Protein AF-A0A7V4G2G2-F1 (afdb_monomer_lite)

Radius of gyration: 24.59 Å; chains: 1; bounding box: 55×41×65 Å

Sequence (242 aa):
AALAHRAEDALNTLTSVKRFMGRSVADLREESAARYQFMTPSGDGKGALKILTHHGPVSPVEVSAEILRVLAERAEQTLGGPLFGAVITVPAYFDEAQRQATKDAARLAGLNVLRLLNDPAEVLGPIVARLEFAYSKALGDRYARHWSEGLRDFSEMPGKINVRRILWLRNLVVAYDLLDFAQERYMSMSPDDIWVPGARAENFRDEDIIAALPDSPFREQIPALLREAHGCLFNPNVKPQP

Foldseek 3Di:
DLVVCCVVFVAASDDPLLVQQLDFPVPDDPVRCVRFPWAAPVRPSDDAIWTQDPVGTHGSLQVLLVVLLVVQVVVCVVVVHHDPADAAEDELPDDPRSVVSNVSSCVSNVGDHPYYHHDCPVVVVVVVVVLLVLLCVQQPVVCSPAVQWQDDQLVLAVQSAHLNLLLVLLSCCRRPVCLLVSLLLLQQEDCPDPVRHGHQLPDDDLVRQLVSRVGGPCSNVSNVSSVVSCVRNHDPVHDHDD

Secondary structure (DSSP, 8-state):
-GGGGTTTSTTTS--SGGGGTT--GGG--HHHHTTS-EE-TTSSS-SS-EEEETTEEE-HHHHHHHHHHHHHHHHHHHHTS----EEEE--TT--HHHHHHHHHHHHHTT--EEEEES-THHHHHHHHHHHHHHHHHHH-HHHHHHTTTTPPPGGGSGGGB-HHHHHHHHHHHHHH--HHHHHHHHHT-BTT-SSSBSB-SSS--HHHHHHH-TT-TTTTTHHHHHHHHHHHH--TTSPPP-

pLDDT: mean 88.95, std 9.62, range [52.44, 98.44]

Structure (mmCIF, N/CA/C/O backbone):
data_AF-A0A7V4G2G2-F1
#
_entry.id   AF-A0A7V4G2G2-F1
#
loop_
_atom_site.group_PDB
_atom_site.id
_atom_site.type_symbol
_atom_site.label_atom_id
_atom_site.label_alt_id
_atom_site.label_comp_id
_atom_site.label_asym_id
_atom_site.label_entity_id
_atom_site.label_seq_id
_atom_site.pdbx_PDB_ins_code
_atom_site.Cartn_x
_atom_site.Cartn_y
_atom_site.Cartn_z
_atom_site.occupancy
_atom_site.B_iso_or_equiv
_atom_site.auth_seq_id
_atom_site.auth_comp_id
_atom_site.auth_asym_id
_atom_site.auth_atom_id
_atom_site.pdbx_PDB_model_num
ATOM 1 N N . ALA A 1 1 ? -17.789 5.265 0.406 1.00 66.06 1 ALA A N 1
ATOM 2 C CA . ALA A 1 1 ? -19.155 5.741 0.691 1.00 66.06 1 ALA A CA 1
ATOM 3 C C . ALA A 1 1 ? -19.132 6.907 1.681 1.00 66.06 1 ALA A C 1
ATOM 5 O O . ALA A 1 1 ? -19.132 8.031 1.211 1.00 66.06 1 ALA A O 1
ATOM 6 N N . ALA A 1 2 ? -18.975 6.694 2.997 1.00 73.38 2 ALA A N 1
ATOM 7 C CA . ALA A 1 2 ? -19.106 7.766 4.006 1.00 73.38 2 ALA A CA 1
ATOM 8 C C . ALA A 1 2 ? -18.229 9.020 3.778 1.00 73.38 2 ALA A C 1
ATOM 10 O O . ALA A 1 2 ? -18.690 10.135 3.982 1.00 73.38 2 ALA A O 1
ATOM 11 N N . LEU A 1 3 ? -16.987 8.866 3.297 1.00 74.00 3 LEU A N 1
ATOM 12 C CA . LEU A 1 3 ? -16.086 10.005 3.061 1.00 74.00 3 LEU A CA 1
ATOM 13 C C . LEU A 1 3 ? -16.639 11.027 2.043 1.00 74.00 3 LEU A C 1
ATOM 15 O O . LEU A 1 3 ? -16.318 12.207 2.146 1.00 74.00 3 LEU A O 1
ATOM 19 N N . ALA A 1 4 ? -17.467 10.584 1.088 1.00 78.38 4 ALA A N 1
ATOM 20 C CA . ALA A 1 4 ? -18.041 11.443 0.050 1.00 78.38 4 ALA A CA 1
ATOM 21 C C . ALA A 1 4 ? -19.036 12.469 0.618 1.00 78.38 4 ALA A C 1
ATOM 23 O O . ALA A 1 4 ? -19.149 13.565 0.086 1.00 78.38 4 ALA A O 1
ATOM 24 N N . HIS A 1 5 ? -19.683 12.154 1.743 1.00 79.00 5 HIS A N 1
ATOM 25 C CA . HIS A 1 5 ? -20.686 13.014 2.377 1.00 79.00 5 HIS A CA 1
ATOM 26 C C . HIS A 1 5 ? -20.095 13.970 3.417 1.00 79.00 5 HIS A C 1
ATOM 28 O O . HIS A 1 5 ? -20.823 14.693 4.083 1.00 79.00 5 HIS A O 1
ATOM 34 N N . ARG A 1 6 ? -18.764 14.025 3.563 1.00 75.94 6 ARG A N 1
ATOM 35 C CA . ARG A 1 6 ? -18.108 14.821 4.611 1.00 75.94 6 ARG A CA 1
ATOM 36 C C . ARG A 1 6 ? -18.456 16.313 4.564 1.00 75.94 6 ARG A C 1
ATOM 38 O O . ARG A 1 6 ? -18.492 16.943 5.615 1.00 75.94 6 ARG A O 1
ATOM 45 N N . ALA A 1 7 ? -18.630 16.873 3.367 1.00 74.62 7 ALA A N 1
ATOM 46 C CA . ALA A 1 7 ? -18.952 18.289 3.183 1.00 74.62 7 ALA A CA 1
ATOM 47 C C . ALA A 1 7 ? -20.451 18.578 3.365 1.00 74.62 7 ALA A C 1
ATOM 49 O O . ALA A 1 7 ? -20.808 19.630 3.885 1.00 74.62 7 ALA A O 1
ATOM 50 N N . GLU A 1 8 ? -21.305 17.639 2.958 1.00 83.94 8 GLU A N 1
ATOM 51 C CA . GLU A 1 8 ? -22.765 17.789 2.935 1.00 83.94 8 GLU A CA 1
ATOM 52 C C . GLU A 1 8 ? -23.414 17.394 4.269 1.00 83.94 8 GLU A C 1
ATOM 54 O O . GLU A 1 8 ? -24.424 17.970 4.658 1.00 83.94 8 GLU A O 1
ATOM 59 N N . ASP A 1 9 ? -22.807 16.452 4.996 1.00 82.75 9 ASP A N 1
ATOM 60 C CA . ASP A 1 9 ? -23.311 15.902 6.253 1.00 82.75 9 ASP A CA 1
ATOM 61 C C . ASP A 1 9 ? -22.188 15.731 7.295 1.00 82.75 9 ASP A C 1
ATOM 63 O O . ASP A 1 9 ? -21.855 14.639 7.771 1.00 82.75 9 ASP A O 1
ATOM 67 N N . ALA A 1 10 ? -21.534 16.847 7.622 1.00 78.38 10 ALA A N 1
ATOM 68 C CA . ALA A 1 10 ? -20.334 16.866 8.458 1.00 78.38 10 ALA A CA 1
ATOM 69 C C . ALA A 1 10 ? -20.567 16.393 9.906 1.00 78.38 10 ALA A C 1
ATOM 71 O O . ALA A 1 10 ? -19.661 15.810 10.507 1.00 78.38 10 ALA A O 1
ATOM 72 N N . LEU A 1 11 ? -21.760 16.635 10.465 1.00 78.50 11 LEU A N 1
ATOM 73 C CA . LEU A 1 11 ? -22.096 16.273 11.849 1.00 78.50 11 LEU A CA 1
ATOM 74 C C . LEU A 1 11 ? -22.356 14.771 12.013 1.00 78.50 11 LEU A C 1
ATOM 76 O O . LEU A 1 11 ? -22.077 14.228 13.080 1.00 78.50 11 LEU A O 1
ATOM 80 N N . ASN A 1 12 ? -22.828 14.093 10.963 1.00 83.31 12 ASN A N 1
ATOM 81 C CA . ASN A 1 12 ? -23.115 12.657 10.998 1.00 83.31 12 ASN A CA 1
ATOM 82 C C . ASN A 1 12 ? -22.044 11.816 10.281 1.00 83.31 12 ASN A C 1
ATOM 84 O O . ASN A 1 12 ? -21.973 10.602 10.466 1.00 83.31 12 ASN A O 1
ATOM 88 N N . THR A 1 13 ? -21.132 12.455 9.541 1.00 85.94 13 THR A N 1
ATOM 89 C CA . THR A 1 13 ? -19.942 11.805 8.981 1.00 85.94 13 THR A CA 1
ATOM 90 C C . THR A 1 13 ? -18.791 11.827 9.991 1.00 85.94 13 THR A C 1
ATOM 92 O O . THR A 1 13 ? -17.977 12.758 10.066 1.00 85.94 13 THR A O 1
ATOM 95 N N . LEU A 1 14 ? -18.694 10.762 10.785 1.00 87.06 14 LEU A N 1
ATOM 96 C CA . LEU A 1 14 ? -17.679 10.643 11.830 1.00 87.06 14 LEU A CA 1
ATOM 97 C C . LEU A 1 14 ? -16.298 10.304 11.244 1.00 87.06 14 LEU A C 1
ATOM 99 O O . LEU A 1 14 ? -16.104 9.297 10.568 1.00 87.06 14 LEU A O 1
ATOM 103 N N . THR A 1 15 ? -15.306 11.151 11.524 1.00 86.38 15 THR A N 1
ATOM 104 C CA . THR A 1 15 ? -13.919 11.010 11.055 1.00 86.38 15 THR A CA 1
ATOM 105 C C . THR A 1 15 ? -12.941 11.156 12.210 1.00 86.38 15 THR A C 1
ATOM 107 O O . THR A 1 15 ? -13.228 11.819 13.205 1.00 86.38 15 THR A O 1
ATOM 110 N N . SER A 1 16 ? -11.760 10.545 12.082 1.00 84.88 16 SER A N 1
ATOM 111 C CA . SER A 1 16 ? -10.694 10.623 13.095 1.00 84.88 16 SER A CA 1
ATOM 112 C C . SER A 1 16 ? -11.125 10.176 14.501 1.00 84.88 16 SER A C 1
ATOM 114 O O . SER A 1 16 ? -10.533 10.599 15.493 1.00 84.88 16 SER A O 1
ATOM 116 N N . VAL A 1 17 ? -12.118 9.285 14.590 1.00 87.81 17 VAL A N 1
ATOM 117 C CA . VAL A 1 17 ? -12.754 8.858 15.849 1.00 87.81 17 VAL A CA 1
ATOM 118 C C . VAL A 1 17 ? -11.765 8.239 16.837 1.00 87.81 17 VAL A C 1
ATOM 120 O O . VAL A 1 17 ? -11.928 8.386 18.046 1.00 87.81 17 VAL A O 1
ATOM 123 N N . LYS A 1 18 ? -10.663 7.656 16.341 1.00 86.19 18 LYS A N 1
ATOM 124 C CA . LYS A 1 18 ? -9.554 7.138 17.160 1.00 86.19 18 LYS A CA 1
ATOM 125 C C . LYS A 1 18 ? -9.021 8.162 18.176 1.00 86.19 18 LYS A C 1
ATOM 127 O O . LYS A 1 18 ? -8.524 7.767 19.223 1.00 86.19 18 LYS A O 1
ATOM 132 N N . ARG A 1 19 ? -9.151 9.469 17.905 1.00 85.62 19 ARG A N 1
ATOM 133 C CA . ARG A 1 19 ? -8.752 10.554 18.822 1.00 85.62 19 ARG A CA 1
ATOM 134 C C . ARG A 1 19 ? -9.603 10.636 20.091 1.00 85.62 19 ARG A C 1
ATOM 136 O O . ARG A 1 19 ? -9.144 11.228 21.059 1.00 85.62 19 ARG A O 1
ATOM 143 N N . PHE A 1 20 ? -10.808 10.072 20.083 1.00 86.94 20 PHE A N 1
ATOM 144 C CA . PHE A 1 20 ? -11.767 10.121 21.192 1.00 86.94 20 PHE A CA 1
ATOM 145 C C . PHE A 1 20 ? -11.803 8.828 22.013 1.00 86.94 20 PHE A C 1
ATOM 147 O O . PHE A 1 20 ? -12.474 8.768 23.040 1.00 86.94 20 PHE A O 1
ATOM 154 N N . MET A 1 21 ? -11.090 7.789 21.573 1.00 85.31 21 MET A N 1
ATOM 155 C CA . MET A 1 21 ? -11.030 6.504 22.268 1.00 85.31 21 MET A CA 1
ATOM 156 C C . MET A 1 21 ? -10.513 6.694 23.691 1.00 85.31 21 MET A C 1
ATOM 158 O O . MET A 1 21 ? -9.491 7.350 23.880 1.00 85.31 21 MET A O 1
ATOM 162 N N . GLY A 1 22 ? -11.230 6.138 24.672 1.00 80.62 22 GLY A N 1
ATOM 163 C CA . GLY A 1 22 ? -10.859 6.175 26.091 1.00 80.62 22 GLY A CA 1
ATOM 164 C C . GLY A 1 22 ? -10.832 7.566 26.737 1.00 80.62 22 GLY A C 1
ATOM 165 O O . GLY A 1 22 ? -10.331 7.681 27.848 1.00 80.62 22 GLY A O 1
ATOM 166 N N . ARG A 1 23 ? -11.333 8.616 26.067 1.00 83.06 23 ARG A N 1
ATOM 167 C CA . ARG A 1 23 ? -11.327 9.995 26.585 1.00 83.06 23 ARG A CA 1
ATOM 168 C C . ARG A 1 23 ? -12.649 10.388 27.236 1.00 83.06 23 ARG A C 1
ATOM 170 O O . ARG A 1 23 ? -13.713 9.917 26.831 1.00 83.06 23 ARG A O 1
ATOM 177 N N . SER A 1 24 ? -12.576 11.309 28.191 1.00 81.31 24 SER A N 1
ATOM 178 C CA . SER A 1 24 ? -13.737 12.024 28.723 1.00 81.31 24 SER A CA 1
ATOM 179 C C . SER A 1 24 ? -14.021 13.303 27.925 1.00 81.31 24 SER A C 1
ATOM 181 O O . SER A 1 24 ? -13.196 13.752 27.127 1.00 81.31 24 SER A O 1
ATOM 183 N N . VAL A 1 25 ? -15.187 13.921 28.151 1.00 78.12 25 VAL A N 1
ATOM 184 C CA . VAL A 1 25 ? -15.522 15.232 27.559 1.00 78.12 25 VAL A CA 1
ATOM 185 C C . VAL A 1 25 ? -14.549 16.322 28.031 1.00 78.12 25 VAL A C 1
ATOM 187 O O . VAL A 1 25 ? -14.208 17.205 27.250 1.00 78.12 25 VAL A O 1
ATOM 190 N N . ALA A 1 26 ? -14.037 16.224 29.263 1.00 76.00 26 ALA A N 1
ATOM 191 C CA . ALA A 1 26 ? -13.067 17.171 29.813 1.00 76.00 26 ALA A CA 1
ATOM 192 C C . ALA A 1 26 ? -11.686 17.099 29.128 1.00 76.00 26 ALA A C 1
ATOM 194 O O . ALA A 1 26 ? -10.959 18.088 29.113 1.00 76.00 26 ALA A O 1
ATOM 195 N N . ASP A 1 27 ? -11.339 15.960 28.516 1.00 74.81 27 ASP A N 1
ATOM 196 C CA . ASP A 1 27 ? -10.059 15.759 27.817 1.00 74.81 27 ASP A CA 1
ATOM 197 C C . ASP A 1 27 ? -10.078 16.271 26.362 1.00 74.81 27 ASP A C 1
ATOM 199 O O . ASP A 1 27 ? -9.096 16.134 25.616 1.00 74.81 27 ASP A O 1
ATOM 203 N N . LEU A 1 28 ? -11.215 16.805 25.905 1.00 74.31 28 LEU A N 1
ATOM 204 C CA . LEU A 1 28 ? -11.375 17.309 24.549 1.00 74.31 28 LEU A CA 1
ATOM 205 C C . LEU A 1 28 ? -10.836 18.734 24.424 1.00 74.31 28 LEU A C 1
ATOM 207 O O . LEU A 1 28 ? -11.187 19.628 25.184 1.00 74.31 28 LEU A O 1
ATOM 211 N N . ARG A 1 29 ? -10.019 18.964 23.394 1.00 66.12 29 ARG A N 1
ATOM 212 C CA . ARG A 1 29 ? -9.605 20.316 22.993 1.00 66.12 29 ARG A CA 1
ATOM 213 C C . ARG A 1 29 ? -10.751 21.025 22.262 1.00 66.12 29 ARG A C 1
ATOM 215 O O . ARG A 1 29 ? -11.497 20.366 21.534 1.00 66.12 29 ARG A O 1
ATOM 222 N N . GLU A 1 30 ? -10.824 22.352 22.370 1.00 63.00 30 GLU A N 1
ATOM 223 C CA . GLU A 1 30 ? -11.877 23.187 21.755 1.00 63.00 30 GLU A CA 1
ATOM 224 C C . GLU A 1 30 ? -12.074 22.921 20.251 1.00 63.00 30 GLU A C 1
ATOM 226 O O . GLU A 1 30 ? -13.199 22.763 19.787 1.00 63.00 30 GLU A O 1
ATOM 231 N N . GLU A 1 31 ? -10.992 22.745 19.487 1.00 58.12 31 GLU A N 1
ATOM 232 C CA . GLU A 1 31 ? -11.051 22.440 18.045 1.00 58.12 31 GLU A CA 1
ATOM 233 C C . GLU A 1 31 ? -11.772 21.122 17.724 1.00 58.12 31 GLU A C 1
ATOM 235 O O . GLU A 1 31 ? -12.370 20.962 16.660 1.00 58.12 31 GLU A O 1
ATOM 240 N N . SER A 1 32 ? -11.698 20.146 18.633 1.00 60.28 32 SER A N 1
ATOM 241 C CA . SER A 1 32 ? -12.405 18.874 18.475 1.00 60.28 32 SER A CA 1
ATOM 242 C C . SER A 1 32 ? -13.886 19.018 18.823 1.00 60.28 32 SER A C 1
ATOM 244 O O . SER A 1 32 ? -14.718 18.442 18.124 1.00 60.28 32 SER A O 1
ATOM 246 N N . ALA A 1 33 ? -14.202 19.826 19.843 1.00 61.75 33 ALA A N 1
ATOM 247 C CA . ALA A 1 33 ? -15.563 20.195 20.242 1.00 61.75 33 ALA A CA 1
ATOM 248 C C . ALA A 1 33 ? -16.302 21.007 19.164 1.00 61.75 33 ALA A C 1
ATOM 250 O O . ALA A 1 33 ? -17.513 20.886 19.029 1.00 61.75 33 ALA A O 1
ATOM 251 N N . ALA A 1 34 ? -15.578 21.770 18.341 1.00 65.50 34 ALA A N 1
ATOM 252 C CA . ALA A 1 34 ? -16.167 22.556 17.257 1.00 65.50 34 ALA A CA 1
ATOM 253 C C . ALA A 1 34 ? -16.769 21.706 16.119 1.00 65.50 34 ALA A C 1
ATOM 255 O O . ALA A 1 34 ? -17.595 22.205 15.357 1.00 65.50 34 ALA A O 1
ATOM 256 N N . ARG A 1 35 ? -16.354 20.437 15.969 1.00 75.56 35 ARG A N 1
ATOM 257 C CA . ARG A 1 35 ? -16.802 19.575 14.860 1.00 75.56 35 ARG A CA 1
ATOM 258 C C . ARG A 1 35 ? -17.970 18.660 15.218 1.00 75.56 35 ARG A C 1
ATOM 260 O O . ARG A 1 35 ? -18.780 18.376 14.345 1.00 75.56 35 ARG A O 1
ATOM 267 N N . TYR A 1 36 ? -18.034 18.164 16.448 1.00 83.50 36 TYR A N 1
ATOM 268 C CA . TYR A 1 36 ? -19.038 17.187 16.867 1.00 83.50 36 TYR A CA 1
ATOM 269 C C . TYR A 1 36 ? -19.696 17.627 18.168 1.00 83.50 36 TYR A C 1
ATOM 271 O O . TYR A 1 36 ? -19.048 18.203 19.037 1.00 83.50 36 TYR A O 1
ATOM 279 N N . GLN A 1 37 ? -20.980 17.308 18.318 1.00 85.38 37 GLN A N 1
ATOM 280 C CA . GLN A 1 37 ? -21.684 17.516 19.577 1.00 85.38 37 GLN A CA 1
ATOM 281 C C . GLN A 1 37 ? -21.404 16.335 20.504 1.00 85.38 37 GLN A C 1
ATOM 283 O O . GLN A 1 37 ? -21.761 15.196 20.197 1.00 85.38 37 GLN A O 1
ATOM 288 N N . PHE A 1 38 ? -20.747 16.607 21.629 1.00 86.94 38 PHE A N 1
ATOM 289 C CA . PHE A 1 38 ? -20.406 15.594 22.622 1.00 86.94 38 PHE A CA 1
ATOM 290 C C . PHE A 1 38 ? -21.378 15.625 23.796 1.00 86.94 38 PHE A C 1
ATOM 292 O O . PHE A 1 38 ? -21.822 16.689 24.222 1.00 86.94 38 PHE A O 1
ATOM 299 N N . MET A 1 39 ? -21.674 14.452 24.346 1.00 85.69 39 MET A N 1
ATOM 300 C CA . MET A 1 39 ? -22.463 14.309 25.566 1.00 85.69 39 MET A CA 1
ATOM 301 C C . MET A 1 39 ? -21.915 13.192 26.449 1.00 85.69 39 MET A C 1
ATOM 303 O O . MET A 1 39 ? -21.207 12.297 25.980 1.00 85.69 39 MET A O 1
ATOM 307 N N . THR A 1 40 ? -22.299 13.216 27.721 1.00 83.00 40 THR A N 1
ATOM 308 C CA . THR A 1 40 ? -22.212 12.051 28.603 1.00 83.00 40 THR A CA 1
ATOM 309 C C . THR A 1 40 ? -23.621 11.528 28.890 1.00 83.00 40 THR A C 1
ATOM 311 O O . THR A 1 40 ? -24.565 12.321 28.897 1.00 83.00 40 THR A O 1
ATOM 314 N N . PRO A 1 41 ? -23.802 10.217 29.142 1.00 75.56 41 PRO A N 1
ATOM 315 C CA . PRO A 1 41 ? -25.116 9.650 29.461 1.00 75.56 41 PRO A CA 1
ATOM 316 C C . PRO A 1 41 ? -25.806 10.328 30.652 1.00 75.56 41 PRO A C 1
ATOM 318 O O . PR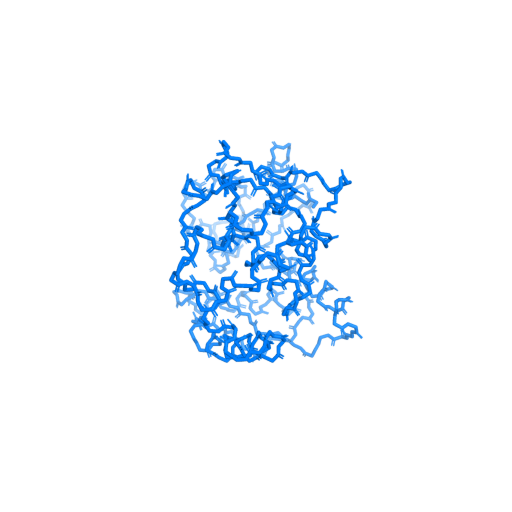O A 1 41 ? -27.026 10.438 30.677 1.00 75.56 41 PRO A O 1
ATOM 321 N N . SER A 1 42 ? -25.013 10.788 31.621 1.00 74.44 42 SER A N 1
ATOM 322 C CA . SER A 1 42 ? -25.489 11.413 32.856 1.00 74.44 42 SER A CA 1
ATOM 323 C C . SER A 1 42 ? -25.699 12.929 32.738 1.00 74.44 42 SER A C 1
ATOM 325 O O . SER A 1 42 ? -26.248 13.530 33.654 1.00 74.44 42 SER A O 1
ATOM 327 N N . GLY A 1 43 ? -25.236 13.569 31.656 1.00 68.81 43 GLY A N 1
ATOM 328 C CA . GLY A 1 43 ? -25.336 15.022 31.445 1.00 68.81 43 GLY A CA 1
ATOM 329 C C . GLY A 1 43 ? -24.491 15.894 32.389 1.00 68.81 43 GLY A C 1
ATOM 330 O O . GLY A 1 43 ? -24.398 17.099 32.184 1.00 68.81 43 GLY A O 1
ATOM 331 N N . ASP A 1 44 ? -23.834 15.307 33.389 1.00 68.25 44 ASP A N 1
ATOM 332 C CA . ASP A 1 44 ? -23.005 15.974 34.403 1.00 68.25 44 ASP A CA 1
ATOM 333 C C . ASP A 1 44 ? -21.538 16.169 33.966 1.00 68.25 44 ASP A C 1
ATOM 335 O O . ASP A 1 44 ? -20.675 16.516 34.775 1.00 68.25 44 ASP A O 1
ATOM 339 N N . GLY A 1 45 ? -21.236 15.897 32.691 1.00 65.06 45 GLY A N 1
ATOM 340 C CA . GLY A 1 45 ? -19.880 15.925 32.141 1.00 65.06 45 GLY A CA 1
ATOM 341 C C . GLY A 1 45 ? -18.986 14.771 32.608 1.00 65.06 45 GLY A C 1
ATOM 342 O O . GLY A 1 45 ? -17.833 14.694 32.184 1.00 65.06 45 GLY A O 1
ATOM 343 N N . LYS A 1 46 ? -19.497 13.848 33.435 1.00 63.06 46 LYS A N 1
ATOM 344 C CA . LYS A 1 46 ? -18.782 12.660 33.908 1.00 63.06 46 LYS A CA 1
ATOM 345 C C . LYS A 1 46 ? -19.259 11.417 33.156 1.00 63.06 46 LYS A C 1
ATOM 347 O O . LYS A 1 46 ? -20.425 11.280 32.790 1.00 63.06 46 LYS A O 1
ATOM 352 N N . GLY A 1 47 ? -18.334 10.489 32.927 1.00 69.19 47 GLY A N 1
ATOM 353 C CA . GLY A 1 47 ? -18.606 9.217 32.256 1.00 69.19 47 GLY A CA 1
ATOM 354 C C . GLY A 1 47 ? -18.141 9.159 30.800 1.00 69.19 47 GLY A C 1
ATOM 355 O O . GLY A 1 47 ? -17.427 10.033 30.311 1.00 69.19 47 GLY A O 1
ATOM 356 N N . ALA A 1 48 ? -18.510 8.066 30.129 1.00 76.88 48 ALA A N 1
ATOM 357 C CA . ALA A 1 48 ? -18.041 7.759 28.784 1.00 76.88 48 ALA A CA 1
ATOM 358 C C . ALA A 1 48 ? -18.556 8.781 27.763 1.00 76.88 48 ALA A C 1
ATOM 360 O O . ALA A 1 48 ? -19.757 9.039 27.671 1.00 76.88 48 ALA A O 1
ATOM 361 N N . LEU A 1 49 ? -17.632 9.330 26.979 1.00 87.44 49 LEU A N 1
ATOM 362 C CA . LEU A 1 49 ? -17.930 10.261 25.904 1.00 87.44 49 LEU A CA 1
ATOM 363 C C . LEU A 1 49 ? -18.796 9.598 24.826 1.00 87.44 49 LEU A C 1
ATOM 365 O O . LEU A 1 49 ? -18.479 8.515 24.326 1.00 87.44 49 LEU A O 1
ATOM 369 N N . LYS A 1 50 ? -19.863 10.292 24.429 1.00 90.19 50 LYS A N 1
ATOM 370 C CA . LYS A 1 50 ? -20.678 9.973 23.257 1.00 90.19 50 LYS A CA 1
ATOM 371 C C . LYS A 1 50 ? -20.729 11.157 22.299 1.00 90.19 50 LYS A C 1
ATOM 373 O O . LYS A 1 50 ? -20.625 12.308 22.713 1.00 90.19 50 LYS A O 1
ATOM 378 N N . ILE A 1 51 ? -20.895 10.849 21.022 1.00 90.56 51 ILE A N 1
ATOM 379 C CA . ILE A 1 51 ? -21.084 11.782 19.918 1.00 90.56 51 ILE A CA 1
ATOM 380 C C . ILE A 1 51 ? -22.554 11.712 19.515 1.00 90.56 51 ILE A C 1
ATOM 382 O O . ILE A 1 51 ? -23.070 10.628 19.244 1.00 90.56 51 ILE A O 1
ATOM 386 N N . LEU A 1 52 ? -23.236 12.852 19.491 1.00 89.12 52 LEU A N 1
ATOM 387 C CA . LEU A 1 52 ? -24.613 12.923 19.028 1.00 89.12 52 LEU A CA 1
ATOM 388 C C . LEU A 1 52 ? -24.655 12.837 17.503 1.00 89.12 52 LEU A C 1
ATOM 390 O O . LEU A 1 52 ? -23.996 13.614 16.816 1.00 89.12 52 LEU A O 1
ATOM 394 N N . THR A 1 53 ? -25.456 11.910 16.992 1.00 88.69 53 THR A N 1
ATOM 395 C CA . THR A 1 53 ? -25.782 11.790 15.567 1.00 88.69 53 THR A CA 1
ATOM 396 C C . THR A 1 53 ? -27.296 11.802 15.397 1.00 88.69 53 THR A C 1
ATOM 398 O O . THR A 1 53 ? -28.037 11.645 16.372 1.00 88.69 53 THR A O 1
ATOM 401 N N . HIS A 1 54 ? -27.781 11.931 14.166 1.00 86.38 54 HIS A N 1
ATOM 402 C CA . HIS A 1 54 ? -29.213 11.846 13.876 1.00 86.38 54 HIS A CA 1
ATOM 403 C C . HIS A 1 54 ? -29.821 10.472 14.224 1.00 86.38 54 HIS A C 1
ATOM 405 O O . HIS A 1 54 ? -31.022 10.366 14.459 1.00 86.38 54 HIS A O 1
ATOM 411 N N . HIS A 1 55 ? -28.996 9.421 14.272 1.00 84.19 55 HIS A N 1
ATOM 412 C CA . HIS A 1 55 ? -29.383 8.075 14.698 1.00 84.19 55 HIS A CA 1
ATOM 413 C C . HIS A 1 55 ? -29.312 7.883 16.221 1.00 84.19 55 HIS A C 1
ATOM 415 O O . HIS A 1 55 ? -29.574 6.793 16.724 1.00 84.19 55 HIS A O 1
ATOM 421 N N . GLY A 1 56 ? -28.973 8.940 16.960 1.00 89.44 56 GLY A N 1
ATOM 422 C CA . GLY A 1 56 ? -28.794 8.925 18.402 1.00 89.44 56 GLY A CA 1
ATOM 423 C C . GLY A 1 56 ? -27.324 9.006 18.827 1.00 89.44 56 GLY A C 1
ATOM 424 O O . GLY A 1 56 ? -26.416 9.145 17.999 1.00 89.44 56 GLY A O 1
ATOM 425 N N . PRO A 1 57 ? -27.069 8.985 20.143 1.00 91.12 57 PRO A N 1
ATOM 426 C CA . PRO A 1 57 ? -25.728 9.128 20.686 1.00 91.12 57 PRO A CA 1
ATOM 427 C C . PRO A 1 57 ? -24.919 7.831 20.556 1.00 91.12 57 PRO A C 1
ATOM 429 O O . PRO A 1 57 ? -25.262 6.810 21.157 1.00 91.12 57 PRO A O 1
ATOM 432 N N . VAL A 1 58 ? -23.793 7.908 19.848 1.00 92.62 58 VAL A N 1
ATOM 433 C CA . VAL A 1 58 ? -22.860 6.794 19.619 1.00 92.62 58 VAL A CA 1
ATOM 434 C C . VAL A 1 58 ? -21.524 7.048 20.307 1.00 92.62 58 VAL A C 1
ATOM 436 O O . VAL A 1 58 ? -21.042 8.174 20.390 1.00 92.62 58 VAL A O 1
ATOM 439 N N . SER A 1 59 ? -20.897 6.005 20.826 1.00 92.69 59 SER A N 1
ATOM 440 C CA . SER A 1 59 ? -19.574 6.076 21.441 1.00 92.69 59 SER A CA 1
ATOM 441 C C . SER A 1 59 ? -18.457 5.901 20.402 1.00 92.69 59 SER A C 1
ATOM 443 O O . SER A 1 59 ? -18.645 5.237 19.380 1.00 92.69 59 SER A O 1
ATOM 445 N N . PRO A 1 60 ? -17.242 6.415 20.670 1.00 92.62 60 PRO A N 1
ATOM 446 C CA . PRO A 1 60 ? -16.077 6.149 19.825 1.00 92.62 60 PRO A CA 1
ATOM 447 C C . PRO A 1 60 ? -15.777 4.656 19.642 1.00 92.62 60 PRO A C 1
ATOM 449 O O . PRO A 1 60 ? -15.265 4.253 18.596 1.00 92.62 60 PRO A O 1
ATOM 452 N N . VAL A 1 61 ? -16.107 3.844 20.652 1.00 94.38 61 VAL A N 1
ATOM 453 C CA . VAL A 1 61 ? -15.941 2.387 20.641 1.00 94.38 61 VAL A CA 1
ATOM 454 C C . VAL A 1 61 ? -16.896 1.747 19.635 1.00 94.38 61 VAL A C 1
ATOM 456 O O . VAL A 1 61 ? -16.439 0.982 18.792 1.00 94.38 61 VAL A O 1
ATOM 459 N N . GLU A 1 62 ? -18.184 2.103 19.667 1.00 94.69 62 GLU A N 1
ATOM 460 C CA . GLU A 1 62 ? -19.191 1.612 18.710 1.00 94.69 62 GLU A CA 1
ATOM 461 C C . GLU A 1 62 ? -18.817 1.993 17.274 1.00 94.69 62 GLU A C 1
ATOM 463 O O . GLU A 1 62 ? -18.788 1.147 16.388 1.00 94.69 62 GLU A O 1
ATOM 468 N N . VAL A 1 63 ? -18.416 3.244 17.048 1.00 94.12 63 VAL A N 1
ATOM 469 C CA . VAL A 1 63 ? -18.028 3.704 15.707 1.00 94.12 63 VAL A CA 1
ATOM 470 C C . VAL A 1 63 ? -16.754 3.009 15.216 1.00 94.12 63 VAL A C 1
ATOM 472 O O . VAL A 1 63 ? -16.644 2.656 14.043 1.00 94.12 63 VAL A O 1
ATOM 475 N N . SER A 1 64 ? -15.783 2.772 16.102 1.00 95.44 64 SER A N 1
ATOM 476 C CA . SER A 1 64 ? -14.583 2.005 15.750 1.00 95.44 64 SER A CA 1
ATOM 477 C C . SER A 1 64 ? -14.909 0.536 15.465 1.00 95.44 64 SER A C 1
ATOM 479 O O . SER A 1 64 ? -14.272 -0.056 14.597 1.00 95.44 64 SER A O 1
ATOM 481 N N . ALA A 1 65 ? -15.908 -0.041 16.140 1.00 96.50 65 ALA A N 1
ATOM 482 C CA . ALA A 1 65 ? -16.385 -1.395 15.871 1.00 96.50 65 ALA A CA 1
ATOM 483 C C . ALA A 1 65 ? -17.006 -1.512 14.469 1.00 96.50 65 ALA A C 1
ATOM 485 O O . ALA A 1 65 ? -16.688 -2.455 13.750 1.00 96.50 65 ALA A O 1
ATOM 486 N N . GLU A 1 66 ? -17.804 -0.529 14.038 1.00 95.38 66 GLU A N 1
ATOM 487 C CA . GLU A 1 66 ? -18.342 -0.475 12.668 1.00 95.38 66 GLU A CA 1
ATOM 488 C C . GLU A 1 66 ? -17.224 -0.446 11.615 1.00 95.38 66 GLU A C 1
ATOM 490 O O . GLU A 1 66 ? -17.249 -1.202 10.643 1.00 95.38 66 GLU A O 1
ATOM 495 N N . ILE A 1 67 ? -16.191 0.379 11.834 1.00 94.00 67 ILE A N 1
ATOM 496 C CA . ILE A 1 67 ? -15.020 0.434 10.944 1.00 94.00 67 ILE A CA 1
ATOM 497 C C . ILE A 1 67 ? -14.327 -0.932 10.888 1.00 94.00 67 ILE A C 1
ATOM 499 O O . ILE A 1 67 ? -13.998 -1.414 9.804 1.00 94.00 67 ILE A O 1
ATOM 503 N N . LEU A 1 68 ? -14.101 -1.557 12.046 1.00 95.88 68 LEU A N 1
ATOM 504 C CA . LEU A 1 68 ? -13.453 -2.863 12.130 1.00 95.88 68 LEU A CA 1
ATOM 505 C C . LEU A 1 68 ? -14.274 -3.964 11.451 1.00 95.88 68 LEU A C 1
ATOM 507 O O . LEU A 1 68 ? -13.677 -4.812 10.794 1.00 95.88 68 LEU A O 1
ATOM 511 N N . ARG A 1 69 ? -15.608 -3.928 11.540 1.00 95.62 69 ARG A N 1
ATOM 512 C CA . ARG A 1 69 ? -16.486 -4.898 10.874 1.00 95.62 69 ARG A CA 1
ATOM 513 C C . ARG A 1 69 ? -16.371 -4.814 9.354 1.00 95.62 69 ARG A C 1
ATOM 515 O O . ARG A 1 69 ? -16.126 -5.824 8.709 1.00 95.62 69 ARG A O 1
ATOM 522 N N . VAL A 1 70 ? -16.405 -3.602 8.795 1.00 94.88 70 VAL A N 1
ATOM 523 C CA . VAL A 1 70 ? -16.218 -3.392 7.348 1.00 94.88 70 VAL A CA 1
ATOM 524 C C . VAL A 1 70 ? -14.831 -3.853 6.882 1.00 94.88 70 VAL A C 1
ATOM 526 O O . VAL A 1 70 ? -14.689 -4.392 5.785 1.00 94.88 70 VAL A O 1
ATOM 529 N N . LEU A 1 71 ? -13.786 -3.642 7.689 1.00 94.06 71 LEU A N 1
ATOM 530 C CA . LEU A 1 71 ? -12.440 -4.130 7.368 1.00 94.06 71 LEU A CA 1
ATOM 531 C C . LEU A 1 71 ? -12.350 -5.660 7.441 1.00 94.06 71 LEU A C 1
ATOM 533 O O . LEU A 1 71 ? -11.693 -6.257 6.591 1.00 94.06 71 LEU A O 1
ATOM 537 N N . ALA A 1 72 ? -13.013 -6.278 8.420 1.00 92.50 72 ALA A N 1
ATOM 538 C CA . ALA A 1 72 ? -13.079 -7.726 8.565 1.00 92.50 72 ALA A CA 1
ATOM 539 C C . ALA A 1 72 ? -13.780 -8.372 7.366 1.00 92.50 72 ALA A C 1
ATOM 541 O O . ALA A 1 72 ? -13.188 -9.224 6.715 1.00 92.50 72 ALA A O 1
ATOM 542 N N . GLU A 1 73 ? -14.971 -7.890 7.003 1.00 93.12 73 GLU A N 1
ATOM 543 C CA . GLU A 1 73 ? -15.741 -8.387 5.855 1.00 93.12 73 GLU A CA 1
ATOM 544 C C . GLU A 1 73 ? -14.932 -8.323 4.552 1.00 93.12 73 GLU A C 1
ATOM 546 O O . GLU A 1 73 ? -14.888 -9.285 3.786 1.00 93.12 73 GLU A O 1
ATOM 551 N N . ARG A 1 74 ? -14.226 -7.210 4.312 1.00 91.75 74 ARG A N 1
ATOM 552 C CA . ARG A 1 74 ? -13.342 -7.068 3.142 1.00 91.75 74 ARG A CA 1
ATOM 553 C C . ARG A 1 74 ? -12.182 -8.056 3.165 1.00 91.75 74 ARG A C 1
ATOM 555 O O . ARG A 1 74 ? -11.809 -8.575 2.114 1.00 91.75 74 ARG A O 1
ATOM 562 N N . ALA A 1 75 ? -11.602 -8.300 4.338 1.00 89.50 75 ALA A N 1
ATOM 563 C CA . ALA A 1 75 ? -10.520 -9.261 4.486 1.00 89.50 75 ALA A CA 1
ATOM 564 C C . ALA A 1 75 ? -11.020 -10.693 4.248 1.00 89.50 75 ALA A C 1
ATOM 566 O O . ALA A 1 75 ? -10.367 -11.431 3.521 1.00 89.50 75 ALA A O 1
ATOM 567 N N . GLU A 1 76 ? -12.191 -11.068 4.767 1.00 92.31 76 GLU A N 1
ATOM 568 C CA . GLU A 1 76 ? -12.797 -12.391 4.544 1.00 92.31 76 GLU A CA 1
ATOM 569 C C . GLU A 1 76 ? -13.136 -12.629 3.072 1.00 92.31 76 GLU A C 1
ATOM 571 O O . GLU A 1 76 ? -12.820 -13.688 2.532 1.00 92.31 76 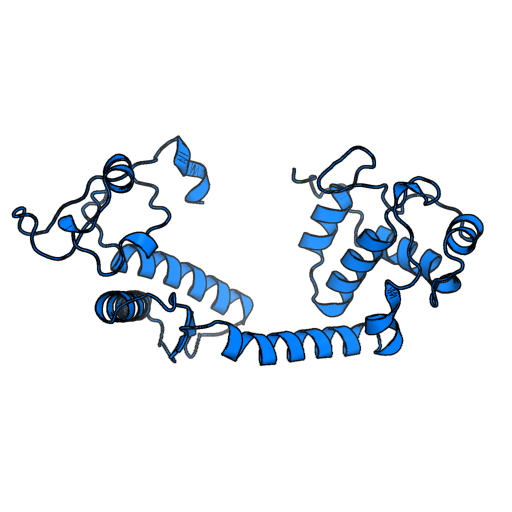GLU A O 1
ATOM 576 N N . GLN A 1 77 ? -13.709 -11.627 2.396 1.00 90.56 77 GLN A N 1
ATOM 577 C CA . GLN A 1 77 ? -13.988 -11.683 0.957 1.00 90.56 77 GLN A CA 1
ATOM 578 C C . GLN A 1 77 ? -12.708 -11.852 0.133 1.00 90.56 77 GLN A C 1
ATOM 580 O O . GLN A 1 77 ? -12.683 -12.635 -0.812 1.00 90.56 77 GLN A O 1
ATOM 585 N N . THR A 1 78 ? -11.639 -11.146 0.508 1.00 84.88 78 THR A N 1
ATOM 586 C CA . THR A 1 78 ? -10.343 -11.219 -0.185 1.00 84.88 78 THR A CA 1
ATOM 587 C C . THR A 1 78 ? -9.615 -12.541 0.075 1.00 84.88 78 THR A C 1
ATOM 589 O O . THR A 1 78 ? -8.991 -13.088 -0.827 1.00 84.88 78 THR A O 1
ATOM 592 N N . LEU A 1 79 ? -9.666 -13.052 1.309 1.00 87.56 79 LEU A N 1
ATOM 593 C CA . LEU A 1 79 ? -8.917 -14.240 1.736 1.00 87.56 79 LEU A CA 1
ATOM 594 C C . LEU A 1 79 ? -9.687 -15.554 1.532 1.00 87.56 79 LEU A C 1
ATOM 596 O O . LEU A 1 79 ? -9.088 -16.624 1.624 1.00 87.56 79 LEU A O 1
ATOM 600 N N . GLY A 1 80 ? -10.991 -15.490 1.247 1.00 88.25 80 GLY A N 1
ATOM 601 C CA . GLY A 1 80 ? -11.818 -16.652 0.920 1.00 88.25 80 GLY A CA 1
ATOM 602 C C . GLY A 1 80 ? -12.237 -17.499 2.126 1.00 88.25 80 GLY A C 1
ATOM 603 O O . GLY A 1 80 ? -12.437 -18.704 1.983 1.00 88.25 80 GLY A O 1
ATOM 604 N N . GLY A 1 81 ? -12.363 -16.903 3.315 1.00 87.62 81 GLY A N 1
ATOM 605 C CA . GLY A 1 81 ? -12.761 -17.627 4.525 1.00 87.62 81 GLY A CA 1
ATOM 606 C C . GLY A 1 81 ? -12.841 -16.752 5.780 1.00 87.62 81 GLY A C 1
ATOM 607 O O . GLY A 1 81 ? -12.428 -15.592 5.738 1.00 87.62 81 GLY A O 1
ATOM 608 N N . PRO A 1 82 ? -13.365 -17.298 6.894 1.00 89.62 82 PRO A N 1
ATOM 609 C CA . PRO A 1 82 ? -13.530 -16.557 8.140 1.00 89.62 82 PRO A CA 1
ATOM 610 C C . PRO A 1 82 ? -12.182 -16.202 8.775 1.00 89.62 82 PRO A C 1
ATOM 612 O O . PRO A 1 82 ? -11.229 -16.989 8.730 1.00 89.62 82 PRO A O 1
ATOM 615 N N . LEU A 1 83 ? -12.102 -15.042 9.428 1.00 89.00 83 LEU A N 1
ATOM 616 C CA . LEU A 1 83 ? -10.888 -14.646 10.146 1.00 89.00 83 LEU A CA 1
ATOM 617 C C . LEU A 1 83 ? -10.755 -15.402 11.473 1.00 89.00 83 LEU A C 1
ATOM 619 O O . LEU A 1 83 ? -11.642 -15.373 12.320 1.00 89.00 83 LEU A O 1
ATOM 623 N N . PHE A 1 84 ? -9.585 -15.997 11.718 1.00 91.38 84 PHE A N 1
ATOM 624 C CA . PHE A 1 84 ? -9.257 -16.563 13.035 1.00 91.38 84 PHE A CA 1
ATOM 625 C C . PHE A 1 84 ? -9.082 -15.480 14.118 1.00 91.38 84 PHE A C 1
ATOM 627 O O . PHE A 1 84 ? -9.376 -15.689 15.298 1.00 91.38 84 PHE A O 1
ATOM 634 N N . GLY A 1 85 ? -8.567 -14.317 13.725 1.00 89.75 85 GLY A N 1
ATOM 635 C CA . GLY A 1 85 ? -8.312 -13.190 14.609 1.00 89.75 85 GLY A CA 1
ATOM 636 C C . GLY A 1 85 ? -7.456 -12.119 13.944 1.00 89.75 85 GLY A C 1
ATOM 637 O O . GLY A 1 85 ? -6.998 -12.282 12.814 1.00 89.75 85 GLY A O 1
ATOM 638 N N . ALA A 1 86 ? -7.231 -11.019 14.658 1.00 92.56 86 ALA A N 1
ATOM 639 C CA . ALA A 1 86 ? -6.497 -9.862 14.164 1.00 92.56 86 ALA A CA 1
ATOM 640 C C . ALA A 1 86 ? -5.447 -9.370 15.168 1.00 92.56 86 ALA A C 1
ATOM 642 O O . ALA A 1 86 ? -5.637 -9.413 16.386 1.00 92.56 86 ALA A O 1
ATOM 643 N N . VAL A 1 87 ? -4.346 -8.842 14.636 1.00 91.12 87 VAL A N 1
ATOM 644 C CA . VAL A 1 87 ? -3.404 -7.998 15.379 1.00 91.12 87 VAL A CA 1
ATOM 645 C C . VAL A 1 87 ? -3.732 -6.548 15.045 1.00 91.12 87 VAL A C 1
ATOM 647 O O . VAL A 1 87 ? -3.773 -6.182 13.873 1.00 91.12 87 VAL A O 1
ATOM 650 N N . ILE A 1 88 ? -3.984 -5.722 16.061 1.00 91.62 88 ILE A N 1
ATOM 651 C CA . ILE A 1 88 ? -4.444 -4.337 15.877 1.00 91.62 88 ILE A CA 1
ATOM 652 C C . ILE A 1 88 ? -3.383 -3.370 16.395 1.00 91.62 88 ILE A C 1
ATOM 654 O O . ILE A 1 88 ? -2.911 -3.505 17.523 1.00 91.62 88 ILE A O 1
ATOM 658 N N . THR A 1 89 ? -3.022 -2.366 15.595 1.00 89.25 89 THR A N 1
ATOM 659 C CA . THR A 1 89 ? -2.040 -1.350 15.990 1.00 89.25 89 THR A CA 1
ATOM 660 C C . THR A 1 89 ? -2.663 -0.245 16.849 1.00 89.25 89 THR A C 1
ATOM 662 O O . THR A 1 89 ? -3.669 0.392 16.502 1.00 89.25 89 THR A O 1
ATOM 665 N N . VAL A 1 90 ? -2.017 0.047 17.974 1.00 88.75 90 VAL A N 1
ATOM 666 C CA . VAL A 1 90 ? -2.332 1.174 18.859 1.00 88.75 90 VAL A CA 1
ATOM 667 C C . VAL A 1 90 ? -1.095 2.057 19.002 1.00 88.75 90 VAL A C 1
ATOM 669 O O . VAL A 1 90 ? 0.014 1.533 19.035 1.00 88.75 90 VAL A O 1
ATOM 672 N N . PRO A 1 91 ? -1.238 3.391 19.063 1.00 83.00 91 PRO A N 1
ATOM 673 C CA . PRO A 1 91 ? -0.091 4.261 19.282 1.00 83.00 91 PRO A CA 1
ATOM 674 C C . PRO A 1 91 ? 0.635 3.922 20.587 1.00 83.00 91 PRO A C 1
ATOM 676 O O . PRO A 1 91 ? -0.010 3.638 21.595 1.00 83.00 91 PRO A O 1
ATOM 679 N N . ALA A 1 92 ? 1.966 4.011 20.593 1.00 80.25 92 ALA A N 1
ATOM 680 C CA . ALA A 1 92 ? 2.775 3.720 21.779 1.00 80.25 92 ALA A CA 1
ATOM 681 C C . ALA A 1 92 ? 2.376 4.563 23.006 1.00 80.25 92 ALA A C 1
ATOM 683 O O . ALA A 1 92 ? 2.434 4.076 24.130 1.00 80.25 92 ALA A O 1
ATOM 684 N N . TYR A 1 93 ? 1.905 5.792 22.778 1.00 80.31 93 TYR A N 1
ATOM 685 C CA . TYR A 1 93 ? 1.453 6.718 23.818 1.00 80.31 93 TYR A CA 1
ATOM 686 C C . TYR A 1 93 ? 0.029 6.453 24.338 1.00 80.31 93 TYR A C 1
ATOM 688 O O . TYR A 1 93 ? -0.447 7.222 25.167 1.00 80.31 93 TYR A O 1
ATOM 696 N N . PHE A 1 94 ? -0.682 5.429 23.843 1.00 85.88 94 PHE A N 1
ATOM 697 C CA . PHE A 1 94 ? -1.995 5.075 24.388 1.00 85.88 94 PHE A CA 1
ATOM 698 C C . PHE A 1 94 ? -1.868 4.501 25.799 1.00 85.88 94 PHE A C 1
ATOM 700 O O . PHE A 1 94 ? -1.124 3.536 26.014 1.00 85.88 94 PHE A O 1
ATOM 707 N N . ASP A 1 95 ? -2.655 5.050 26.722 1.00 87.06 95 ASP A N 1
ATOM 708 C CA . ASP A 1 95 ? -2.822 4.507 28.069 1.00 87.06 95 ASP A CA 1
ATOM 709 C C . ASP A 1 95 ? -3.684 3.225 28.076 1.00 87.06 95 ASP A C 1
ATOM 711 O O . ASP A 1 95 ? -4.193 2.771 27.042 1.00 87.06 95 ASP A O 1
ATOM 715 N N . GLU A 1 96 ? -3.840 2.608 29.249 1.00 87.31 96 GLU A N 1
ATOM 716 C CA . GLU A 1 96 ? -4.583 1.351 29.385 1.00 87.31 96 GLU A CA 1
ATOM 717 C C . GLU A 1 96 ? -6.076 1.496 29.058 1.00 87.31 96 GLU A C 1
ATOM 719 O O . GLU A 1 96 ? -6.659 0.594 28.457 1.00 87.31 96 GLU A O 1
ATOM 724 N N . ALA A 1 97 ? -6.697 2.642 29.358 1.00 87.50 97 ALA A N 1
ATOM 725 C CA . ALA A 1 97 ? -8.106 2.873 29.048 1.00 87.50 97 ALA A CA 1
ATOM 726 C C . ALA A 1 97 ? -8.333 2.944 27.530 1.00 87.50 97 ALA A C 1
ATOM 728 O O . ALA A 1 97 ? -9.274 2.349 27.000 1.00 87.50 97 ALA A O 1
ATOM 729 N N . GLN A 1 98 ? -7.434 3.606 26.801 1.00 90.06 98 GLN A N 1
ATOM 730 C CA . GLN A 1 98 ? -7.484 3.701 25.341 1.00 90.06 98 GLN A CA 1
ATOM 731 C C . GLN A 1 98 ? -7.209 2.351 24.660 1.00 90.06 98 GLN A C 1
ATOM 733 O O . GLN A 1 98 ? -7.827 2.009 23.641 1.00 90.06 98 GLN A O 1
ATOM 738 N N . ARG A 1 99 ? -6.305 1.550 25.235 1.00 92.06 99 ARG A N 1
ATOM 739 C CA . ARG A 1 99 ? -6.031 0.170 24.802 1.00 92.06 99 ARG A CA 1
ATOM 740 C C . ARG A 1 99 ? -7.239 -0.729 25.017 1.00 92.06 99 ARG A C 1
ATOM 742 O O . ARG A 1 99 ? -7.623 -1.452 24.097 1.00 92.06 99 ARG A O 1
ATOM 749 N N . GLN A 1 100 ? -7.861 -0.654 26.189 1.00 91.88 100 GLN A N 1
ATOM 750 C CA . GLN A 1 100 ? -9.051 -1.431 26.503 1.00 91.88 100 GLN A CA 1
ATOM 751 C C . GLN A 1 100 ? -10.217 -1.048 25.587 1.00 91.88 100 GLN A C 1
ATOM 753 O O . GLN A 1 100 ? -10.797 -1.930 24.959 1.00 91.88 100 GLN A O 1
ATOM 758 N N . ALA A 1 101 ? -10.448 0.250 25.367 1.00 92.25 101 ALA A N 1
ATOM 759 C CA . ALA A 1 101 ? -11.446 0.736 24.415 1.00 92.25 101 ALA A CA 1
ATOM 760 C C . ALA A 1 101 ? -11.221 0.184 22.992 1.00 92.25 101 ALA A C 1
ATOM 762 O O . ALA A 1 101 ? -12.176 -0.139 22.286 1.00 92.25 101 ALA A O 1
ATOM 763 N N . THR A 1 102 ? -9.960 0.030 22.568 1.00 93.88 102 THR A N 1
ATOM 764 C CA . THR A 1 102 ? -9.626 -0.579 21.268 1.00 93.88 102 THR A CA 1
ATOM 765 C C . THR A 1 102 ? -9.979 -2.072 21.228 1.00 93.88 102 THR A C 1
ATOM 767 O O . THR A 1 102 ? -10.531 -2.541 20.232 1.00 93.88 102 THR A O 1
ATOM 770 N N . LYS A 1 103 ? -9.704 -2.826 22.302 1.00 94.50 103 LYS A N 1
ATOM 771 C CA . LYS A 1 103 ? -10.106 -4.243 22.411 1.00 94.50 103 LYS A CA 1
ATOM 772 C C . LYS A 1 103 ? -11.623 -4.398 22.442 1.00 94.50 103 LYS A C 1
ATOM 774 O O . LYS A 1 103 ? -12.148 -5.319 21.825 1.00 94.50 103 LYS A O 1
ATOM 779 N N . ASP A 1 104 ? -12.320 -3.505 23.135 1.00 95.12 104 ASP A N 1
ATOM 780 C CA . ASP A 1 104 ? -13.776 -3.541 23.236 1.00 95.12 104 ASP A CA 1
ATOM 781 C C . ASP A 1 104 ? -14.429 -3.264 21.880 1.00 95.12 104 ASP A C 1
ATOM 783 O O . ASP A 1 104 ? -15.346 -3.988 21.499 1.00 95.12 104 ASP A O 1
ATOM 787 N N . ALA A 1 105 ? -13.895 -2.315 21.102 1.00 96.44 105 ALA A N 1
ATOM 788 C CA . ALA A 1 105 ? -14.339 -2.072 19.729 1.00 96.44 105 ALA A CA 1
ATOM 789 C C . ALA A 1 105 ? -14.162 -3.317 18.846 1.00 96.44 105 ALA A C 1
ATOM 791 O O . ALA A 1 105 ? -15.063 -3.686 18.098 1.00 96.44 105 ALA A O 1
ATOM 792 N N . ALA A 1 106 ? -13.026 -4.008 18.962 1.00 96.44 106 ALA A N 1
ATOM 793 C CA . ALA A 1 106 ? -12.795 -5.246 18.225 1.00 96.44 106 ALA A CA 1
ATOM 794 C C . ALA A 1 106 ? -13.740 -6.376 18.663 1.00 96.44 106 ALA A C 1
ATOM 796 O O . ALA A 1 106 ? -14.294 -7.067 17.811 1.00 96.44 106 ALA A O 1
ATOM 797 N N . ARG A 1 107 ? -14.004 -6.517 19.970 1.00 96.19 107 ARG A N 1
ATOM 798 C CA . ARG A 1 107 ? -14.981 -7.485 20.491 1.00 96.19 107 ARG A CA 1
ATOM 799 C C . ARG A 1 107 ? -16.392 -7.196 19.966 1.00 96.19 107 ARG A C 1
ATOM 801 O O . ARG A 1 107 ? -17.071 -8.120 19.535 1.00 96.19 107 ARG A O 1
ATOM 808 N N . LEU A 1 108 ? -16.811 -5.929 19.957 1.00 96.75 108 LEU A N 1
ATOM 809 C CA . LEU A 1 108 ? -18.087 -5.473 19.384 1.00 96.75 108 LEU A CA 1
ATOM 810 C C . LEU A 1 108 ? -18.184 -5.721 17.868 1.00 96.75 108 LEU A C 1
ATOM 812 O O . LEU A 1 108 ? -19.278 -5.909 17.335 1.00 96.75 108 LEU A O 1
ATOM 816 N N . ALA A 1 109 ? -17.048 -5.746 17.172 1.00 96.38 109 ALA A N 1
ATOM 817 C CA . ALA A 1 109 ? -16.965 -6.106 15.759 1.00 96.38 109 ALA A CA 1
ATOM 818 C C . ALA A 1 109 ? -16.948 -7.628 15.510 1.00 96.38 109 ALA A C 1
ATOM 820 O O . ALA A 1 109 ? -16.924 -8.040 14.356 1.00 96.38 109 ALA A O 1
ATOM 821 N N . GLY A 1 110 ? -16.944 -8.463 16.558 1.00 94.75 110 GLY A N 1
ATOM 822 C CA . GLY A 1 110 ? -16.821 -9.919 16.431 1.00 94.75 110 GLY A CA 1
ATOM 823 C C . GLY A 1 110 ? -15.396 -10.406 16.136 1.00 94.75 110 GLY A C 1
ATOM 824 O O . GLY A 1 110 ? -15.209 -11.558 15.757 1.00 94.75 110 GLY A O 1
ATOM 825 N N . LEU A 1 111 ? -14.380 -9.556 16.316 1.00 94.94 111 LEU A N 1
ATOM 826 C CA . LEU A 1 111 ? -12.985 -9.888 16.036 1.00 94.94 111 LEU A CA 1
ATOM 827 C C . LEU A 1 111 ? -12.255 -10.399 17.280 1.00 94.94 111 LEU A C 1
ATOM 829 O O . LEU A 1 111 ? -12.169 -9.721 18.307 1.00 94.94 111 LEU A O 1
ATOM 833 N N . ASN A 1 112 ? -11.629 -11.568 17.150 1.00 94.56 112 ASN A N 1
ATOM 834 C CA . ASN A 1 112 ? -10.691 -12.087 18.138 1.00 94.56 112 ASN A CA 1
ATOM 835 C C . ASN A 1 112 ? -9.359 -11.313 18.069 1.00 94.56 112 ASN A C 1
ATOM 837 O O . ASN A 1 112 ? -8.609 -11.435 17.099 1.00 94.56 112 ASN A O 1
ATOM 841 N N . VAL A 1 113 ? -9.054 -10.501 19.085 1.00 94.75 113 VAL A N 1
ATOM 842 C CA . VAL A 1 113 ? -7.798 -9.733 19.138 1.00 94.75 113 VAL A CA 1
ATOM 843 C C . VAL A 1 113 ? -6.673 -10.615 19.663 1.00 94.75 113 VAL A C 1
ATOM 845 O O . VAL A 1 113 ? -6.595 -10.884 20.859 1.00 94.75 113 VAL A O 1
ATOM 848 N N . LEU A 1 114 ? -5.756 -11.000 18.778 1.00 91.44 114 LEU A N 1
ATOM 849 C CA . LEU A 1 114 ? -4.595 -11.822 19.128 1.00 91.44 114 LEU A CA 1
ATOM 850 C C . LEU A 1 114 ? -3.552 -11.015 19.910 1.00 91.44 114 LEU A C 1
ATOM 852 O O . LEU A 1 114 ? -2.954 -11.506 20.864 1.00 91.44 114 LEU A O 1
ATOM 856 N N . ARG A 1 115 ? -3.322 -9.762 19.499 1.00 89.44 115 ARG A N 1
ATOM 857 C CA . ARG A 1 115 ? -2.368 -8.844 20.134 1.00 89.44 115 ARG A CA 1
ATOM 858 C C . ARG A 1 115 ? -2.725 -7.399 19.788 1.00 89.44 115 ARG A C 1
ATOM 860 O O . ARG A 1 115 ? -3.110 -7.110 18.655 1.00 89.44 115 ARG A O 1
ATOM 867 N N . LEU A 1 116 ? -2.548 -6.487 20.744 1.00 89.25 116 LEU A N 1
ATOM 868 C CA . LEU A 1 116 ? -2.402 -5.065 20.428 1.00 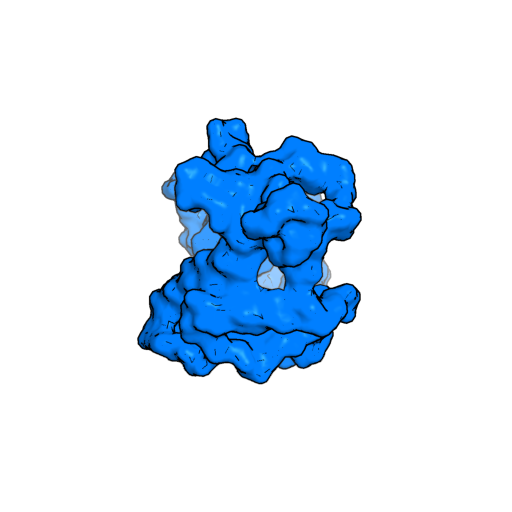89.25 116 LEU A CA 1
ATOM 869 C C . LEU A 1 116 ? -0.925 -4.768 20.185 1.00 89.25 116 LEU A C 1
ATOM 871 O O . LEU A 1 116 ? -0.092 -5.054 21.046 1.00 89.25 116 LEU A O 1
ATOM 875 N N . LEU A 1 117 ? -0.605 -4.208 19.024 1.00 85.38 117 LEU A N 1
ATOM 876 C CA . LEU A 1 117 ? 0.761 -3.874 18.649 1.00 85.38 117 LEU A CA 1
ATOM 877 C C . LEU A 1 117 ? 1.039 -2.392 18.916 1.00 85.38 117 LEU A C 1
ATOM 879 O O . LEU A 1 117 ? 0.342 -1.529 18.386 1.00 85.38 117 LEU A O 1
ATOM 883 N N . ASN A 1 118 ? 2.061 -2.119 19.726 1.00 76.06 118 ASN A N 1
ATOM 884 C CA . ASN A 1 118 ? 2.437 -0.765 20.155 1.00 76.06 118 ASN A CA 1
ATOM 885 C C . ASN A 1 118 ? 3.344 -0.057 19.154 1.00 76.06 118 ASN A C 1
ATOM 887 O O . ASN A 1 118 ? 3.267 1.160 18.998 1.00 76.06 118 ASN A O 1
ATOM 891 N N . ASP A 1 119 ? 4.213 -0.836 18.515 1.00 66.94 119 ASP A N 1
ATOM 892 C CA . ASP A 1 119 ? 5.219 -0.361 17.585 1.00 66.94 119 ASP A CA 1
ATOM 893 C C . ASP A 1 119 ? 5.184 -1.255 16.339 1.00 66.94 119 ASP A C 1
ATOM 895 O O . ASP A 1 119 ? 5.358 -2.474 16.457 1.00 66.94 119 ASP A O 1
ATOM 899 N N . PRO A 1 120 ? 4.928 -0.695 15.144 1.00 63.69 120 PRO A N 1
ATOM 900 C CA . PRO A 1 120 ? 5.000 -1.466 13.915 1.00 63.69 120 PRO A CA 1
ATOM 901 C C . PRO A 1 120 ? 6.397 -2.055 13.663 1.00 63.69 120 PRO A C 1
ATOM 903 O O . PRO A 1 120 ? 6.483 -3.033 12.929 1.00 63.69 120 PRO A O 1
ATOM 906 N N . ALA A 1 121 ? 7.473 -1.544 14.273 1.00 69.00 121 ALA A N 1
ATOM 907 C CA . ALA A 1 121 ? 8.835 -2.036 14.059 1.00 69.00 121 ALA A CA 1
ATOM 908 C C . ALA A 1 121 ? 8.970 -3.561 14.240 1.00 69.00 121 ALA A C 1
ATOM 910 O O . ALA A 1 121 ? 9.594 -4.215 13.404 1.00 69.00 121 ALA A O 1
ATOM 911 N N . GLU A 1 122 ? 8.320 -4.146 15.258 1.00 68.88 122 GLU A N 1
ATOM 912 C CA . GLU A 1 122 ? 8.374 -5.598 15.518 1.00 68.88 122 GLU A CA 1
ATOM 913 C C . GLU A 1 122 ? 7.770 -6.441 14.381 1.00 68.88 122 GLU A C 1
ATOM 915 O O . GLU A 1 122 ? 8.215 -7.564 14.144 1.00 68.88 122 GLU A O 1
ATOM 920 N N . VAL A 1 123 ? 6.759 -5.928 13.670 1.00 73.38 123 VAL A N 1
ATOM 921 C CA . VAL A 1 123 ? 6.091 -6.664 12.577 1.00 73.38 123 VAL A CA 1
ATOM 922 C C . VAL A 1 123 ? 6.584 -6.253 11.195 1.00 73.38 123 VAL A C 1
ATOM 924 O O . VAL A 1 123 ? 6.451 -7.030 10.250 1.00 73.38 123 VAL A O 1
ATOM 927 N N . LEU A 1 124 ? 7.171 -5.060 11.064 1.00 78.31 124 LEU A N 1
ATOM 928 C CA . LEU A 1 124 ? 7.662 -4.547 9.790 1.00 78.31 124 LEU A CA 1
ATOM 929 C C . LEU A 1 124 ? 8.796 -5.410 9.244 1.00 78.31 124 LEU A C 1
ATOM 931 O O . LEU A 1 124 ? 8.749 -5.754 8.070 1.00 78.31 124 LEU A O 1
ATOM 935 N N . GLY A 1 125 ? 9.755 -5.826 10.077 1.00 85.50 125 GLY A N 1
ATOM 936 C CA . GLY A 1 125 ? 10.880 -6.659 9.634 1.00 85.50 125 GLY A CA 1
ATOM 937 C C . GLY A 1 125 ? 10.434 -7.937 8.903 1.00 85.50 125 GLY A C 1
ATOM 938 O O . GLY A 1 125 ? 10.788 -8.123 7.738 1.00 85.50 125 GLY A O 1
ATOM 939 N N . PRO A 1 126 ? 9.601 -8.795 9.524 1.00 85.00 126 PRO A N 1
ATOM 940 C CA . PRO A 1 126 ? 9.080 -9.996 8.870 1.00 85.00 126 PRO A CA 1
ATOM 941 C C . PRO A 1 126 ? 8.230 -9.730 7.618 1.00 85.00 126 PRO A C 1
ATOM 943 O O . PRO A 1 126 ? 8.263 -10.525 6.678 1.00 85.00 126 PRO A O 1
ATOM 946 N N . ILE A 1 127 ? 7.453 -8.641 7.591 1.00 84.38 127 ILE A N 1
ATOM 947 C CA . ILE A 1 127 ? 6.636 -8.273 6.423 1.00 84.38 127 ILE A CA 1
ATOM 948 C C . ILE A 1 127 ? 7.536 -7.841 5.264 1.00 84.38 127 ILE A C 1
ATOM 950 O O . ILE A 1 127 ? 7.377 -8.343 4.155 1.00 84.38 127 ILE A O 1
ATOM 954 N N . VAL A 1 128 ? 8.502 -6.961 5.530 1.00 88.69 128 VAL A N 1
ATOM 955 C CA . VAL A 1 128 ? 9.477 -6.492 4.540 1.00 88.69 128 VAL A CA 1
ATOM 956 C C . VAL A 1 128 ? 10.260 -7.672 3.978 1.00 88.69 128 VAL A C 1
ATOM 958 O O . VAL A 1 128 ? 10.293 -7.834 2.765 1.00 88.69 128 VAL A O 1
ATOM 961 N N . ALA A 1 129 ? 10.760 -8.571 4.829 1.00 91.00 129 ALA A N 1
ATOM 962 C CA . ALA A 1 129 ? 11.483 -9.760 4.379 1.00 91.00 129 ALA A CA 1
ATOM 963 C C . ALA A 1 129 ? 10.638 -10.659 3.455 1.00 91.00 129 ALA A C 1
ATOM 965 O O . ALA A 1 129 ? 11.137 -11.183 2.459 1.00 91.00 129 ALA A O 1
ATOM 966 N N . ARG A 1 130 ? 9.339 -10.828 3.747 1.00 92.00 130 ARG A N 1
ATOM 967 C CA . ARG A 1 130 ? 8.413 -11.580 2.880 1.00 92.00 130 ARG A CA 1
ATOM 968 C C . ARG A 1 130 ? 8.189 -10.891 1.536 1.00 92.00 130 ARG A C 1
ATOM 970 O O . ARG A 1 130 ? 8.167 -11.576 0.515 1.00 92.00 130 ARG A O 1
ATOM 977 N N . LEU A 1 131 ? 8.028 -9.569 1.539 1.00 92.38 131 LEU A N 1
ATOM 978 C CA . LEU A 1 131 ? 7.866 -8.777 0.320 1.00 92.38 131 LEU A CA 1
ATOM 979 C C . LEU A 1 131 ? 9.136 -8.823 -0.536 1.00 92.38 131 LEU A C 1
ATOM 981 O O . LEU A 1 131 ? 9.057 -9.152 -1.713 1.00 92.38 131 LEU A O 1
ATOM 985 N N . GLU A 1 132 ? 10.311 -8.609 0.056 1.00 93.81 132 GLU A N 1
ATOM 986 C CA . GLU A 1 132 ? 11.608 -8.693 -0.628 1.00 93.81 132 GLU A CA 1
ATOM 987 C C . GLU A 1 132 ? 11.864 -10.083 -1.221 1.00 93.81 132 GLU A C 1
ATOM 989 O O . GLU A 1 132 ? 12.346 -10.199 -2.352 1.00 93.81 132 GLU A O 1
ATOM 994 N N . PHE A 1 133 ? 11.499 -11.142 -0.492 1.00 93.62 133 PHE A N 1
ATOM 995 C CA . PHE A 1 133 ? 11.579 -12.510 -0.994 1.00 93.62 133 PHE A CA 1
ATOM 996 C C . PHE A 1 133 ? 10.643 -12.735 -2.188 1.00 93.62 133 PHE A C 1
ATOM 998 O O . PHE A 1 133 ? 11.079 -13.267 -3.208 1.00 93.62 133 PHE A O 1
ATOM 1005 N N . ALA A 1 134 ? 9.377 -12.314 -2.095 1.00 93.06 134 ALA A N 1
ATOM 1006 C CA . ALA A 1 134 ? 8.421 -12.426 -3.198 1.00 93.06 134 ALA A CA 1
ATOM 1007 C C . ALA A 1 134 ? 8.881 -11.633 -4.434 1.00 93.06 134 ALA A C 1
ATOM 1009 O O . ALA A 1 134 ? 8.859 -12.158 -5.546 1.00 93.06 134 ALA A O 1
ATOM 1010 N N . TYR A 1 135 ? 9.387 -10.417 -4.225 1.00 96.38 135 TYR A N 1
ATOM 1011 C CA . TYR A 1 135 ? 9.933 -9.551 -5.268 1.00 96.38 135 TYR A CA 1
ATOM 1012 C C . TYR A 1 135 ? 11.125 -10.192 -5.983 1.00 96.38 135 TYR A C 1
ATOM 1014 O O . TYR A 1 135 ? 11.153 -10.269 -7.211 1.00 96.38 135 TYR A O 1
ATOM 1022 N N . SER A 1 136 ? 12.082 -10.716 -5.213 1.00 96.69 136 SER A N 1
ATOM 1023 C CA . SER A 1 136 ? 13.277 -11.374 -5.753 1.00 96.69 136 SER A CA 1
ATOM 1024 C C . SER A 1 136 ? 12.926 -12.673 -6.480 1.00 96.69 136 SER A C 1
ATOM 1026 O O . SER A 1 136 ? 13.434 -12.923 -7.570 1.00 96.69 136 SER A O 1
ATOM 1028 N N . LYS A 1 137 ? 11.982 -13.459 -5.948 1.00 96.50 137 LYS A N 1
ATOM 1029 C CA . LYS A 1 137 ? 11.480 -14.681 -6.592 1.00 96.50 137 LYS A CA 1
ATOM 1030 C C . LYS A 1 137 ? 10.782 -14.396 -7.925 1.00 96.50 137 LYS A C 1
ATOM 1032 O O . LYS A 1 137 ? 10.948 -15.171 -8.862 1.00 96.50 137 LYS A O 1
ATOM 1037 N N . ALA A 1 138 ? 9.998 -13.322 -8.006 1.00 95.94 138 ALA A N 1
ATOM 1038 C CA . ALA A 1 138 ? 9.231 -12.977 -9.201 1.00 95.94 138 ALA A CA 1
ATOM 1039 C C . ALA A 1 138 ? 10.101 -12.378 -10.319 1.00 95.94 138 ALA A C 1
ATOM 1041 O O . ALA A 1 138 ? 9.883 -12.667 -11.492 1.00 95.94 138 ALA A O 1
ATOM 1042 N N . LEU A 1 139 ? 11.088 -11.550 -9.964 1.00 96.31 139 LEU A N 1
ATOM 1043 C CA . LEU A 1 139 ? 11.898 -10.793 -10.929 1.00 96.31 139 LEU A CA 1
ATOM 1044 C C . LEU A 1 139 ? 13.299 -11.378 -11.168 1.00 96.31 139 LEU A C 1
ATOM 1046 O O . LEU A 1 139 ? 13.973 -10.994 -12.123 1.00 96.31 139 LEU A O 1
ATOM 1050 N N . GLY A 1 140 ? 13.746 -12.284 -10.300 1.00 97.25 140 GLY A N 1
ATOM 1051 C CA . GLY A 1 140 ? 15.115 -12.782 -10.228 1.00 97.25 140 GLY A CA 1
ATOM 1052 C C . GLY A 1 140 ? 16.022 -11.875 -9.388 1.00 97.25 140 GLY A C 1
ATOM 1053 O O . GLY A 1 140 ? 16.081 -10.663 -9.600 1.00 97.25 140 GLY A O 1
ATOM 1054 N N . ASP A 1 141 ? 16.789 -12.473 -8.471 1.00 95.62 141 ASP A N 1
ATOM 1055 C CA . ASP A 1 141 ? 17.628 -11.780 -7.477 1.00 95.62 141 ASP A CA 1
ATOM 1056 C C . ASP A 1 141 ? 18.515 -10.671 -8.058 1.00 95.62 141 ASP A C 1
ATOM 1058 O O . ASP A 1 141 ? 18.590 -9.572 -7.505 1.00 95.62 141 ASP A O 1
ATOM 1062 N N . ARG A 1 142 ? 19.188 -10.942 -9.187 1.00 97.06 142 ARG A N 1
ATOM 1063 C CA . ARG A 1 142 ? 20.082 -9.964 -9.826 1.00 97.06 142 ARG A CA 1
ATOM 1064 C C . ARG A 1 142 ? 19.306 -8.736 -10.297 1.00 97.06 142 ARG A C 1
ATOM 1066 O O . ARG A 1 142 ? 19.736 -7.614 -10.053 1.00 97.06 142 ARG A O 1
ATOM 1073 N N . TYR A 1 143 ? 18.186 -8.934 -10.984 1.00 97.69 143 TYR A N 1
ATOM 1074 C CA . TYR A 1 143 ? 17.391 -7.819 -11.491 1.00 97.69 143 TYR A CA 1
ATOM 1075 C C . TYR A 1 143 ? 16.722 -7.062 -10.344 1.00 97.69 143 TYR A C 1
ATOM 1077 O O . TYR A 1 143 ? 16.849 -5.843 -10.265 1.00 97.69 143 TYR A O 1
ATOM 1085 N N . ALA A 1 144 ? 16.106 -7.777 -9.400 1.00 96.25 144 ALA A N 1
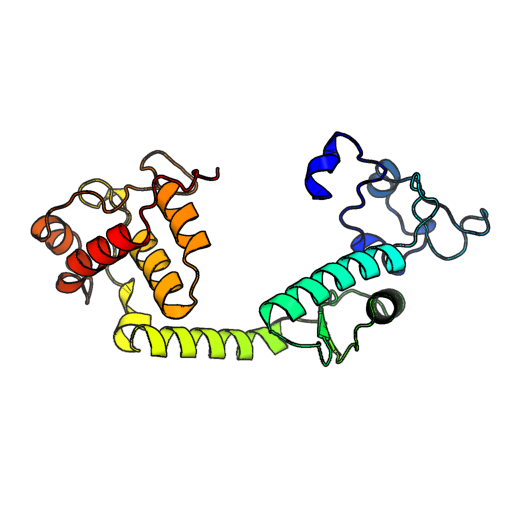ATOM 1086 C CA . ALA A 1 144 ? 15.428 -7.199 -8.242 1.00 96.25 144 ALA A CA 1
ATOM 1087 C C . ALA A 1 144 ? 16.292 -6.186 -7.468 1.00 96.25 144 ALA A C 1
ATOM 1089 O O . ALA A 1 144 ? 15.781 -5.149 -7.049 1.00 96.25 144 ALA A O 1
ATOM 1090 N N . ARG A 1 145 ? 17.597 -6.452 -7.323 1.00 95.94 145 ARG A N 1
ATOM 1091 C CA . ARG A 1 145 ? 18.530 -5.574 -6.597 1.00 95.94 145 ARG A CA 1
ATOM 1092 C C . ARG A 1 145 ? 19.075 -4.418 -7.430 1.00 95.94 145 ARG A C 1
ATOM 1094 O O . ARG A 1 145 ? 19.265 -3.332 -6.896 1.00 95.94 145 ARG A O 1
ATOM 1101 N N . HIS A 1 146 ? 19.320 -4.644 -8.718 1.00 97.50 146 HIS A N 1
ATOM 1102 C CA . HIS A 1 146 ? 20.165 -3.753 -9.516 1.00 97.50 146 HIS A CA 1
ATOM 1103 C C . HIS A 1 146 ? 19.417 -3.021 -10.644 1.00 97.50 146 HIS A C 1
ATOM 1105 O O . HIS A 1 146 ? 20.011 -2.179 -11.311 1.00 97.50 146 HIS A O 1
ATOM 1111 N N . TRP A 1 147 ? 18.131 -3.309 -10.899 1.00 97.69 147 TRP A N 1
ATOM 1112 C CA . TRP A 1 147 ? 17.405 -2.771 -12.068 1.00 97.69 147 TRP A CA 1
ATOM 1113 C C . TRP A 1 147 ? 17.414 -1.240 -12.162 1.00 97.69 147 TRP A C 1
ATOM 1115 O O . TRP A 1 147 ? 17.320 -0.683 -13.253 1.00 97.69 147 TRP A O 1
ATOM 1125 N N . SER A 1 148 ? 17.505 -0.560 -11.017 1.00 97.44 148 SER A N 1
ATOM 1126 C CA . SER A 1 148 ? 17.424 0.899 -10.930 1.00 97.44 148 SER A CA 1
ATOM 1127 C C . SER A 1 148 ? 18.778 1.617 -11.011 1.00 97.44 148 SER A C 1
ATOM 1129 O O . SER A 1 148 ? 18.822 2.854 -11.047 1.00 97.44 148 SER A O 1
ATOM 1131 N N . GLU A 1 149 ? 19.872 0.852 -11.034 1.00 98.06 149 GLU A N 1
ATOM 1132 C CA . GLU A 1 149 ? 21.236 1.361 -11.150 1.00 98.06 149 GLU A CA 1
ATOM 1133 C C . GLU A 1 149 ? 21.481 1.937 -12.548 1.00 98.06 149 GLU A C 1
ATOM 1135 O O . GLU A 1 149 ? 21.036 1.387 -13.561 1.00 98.06 149 GLU A O 1
ATOM 1140 N N . GLY A 1 150 ? 22.165 3.082 -12.597 1.00 96.88 150 GLY A N 1
ATOM 1141 C CA . GLY A 1 150 ? 22.497 3.767 -13.848 1.00 96.88 150 GLY A CA 1
ATOM 1142 C C . GLY A 1 150 ? 21.308 4.385 -14.595 1.00 96.88 150 GLY A C 1
ATOM 1143 O O . GLY A 1 150 ? 21.490 4.880 -15.705 1.00 96.88 150 GLY A O 1
ATOM 1144 N N . LEU A 1 151 ? 20.093 4.373 -14.025 1.00 97.56 151 LEU A N 1
ATOM 1145 C CA . LEU A 1 151 ? 18.936 5.050 -14.622 1.00 97.56 151 LEU A CA 1
ATOM 1146 C C . LEU A 1 151 ? 19.002 6.564 -14.394 1.00 97.56 151 LEU A C 1
ATOM 1148 O O . LEU A 1 151 ? 19.085 7.006 -13.244 1.00 97.56 151 LEU A O 1
ATOM 1152 N N . ARG A 1 152 ? 18.889 7.331 -15.484 1.00 96.00 152 ARG A N 1
ATOM 1153 C CA . ARG A 1 152 ? 18.860 8.803 -15.494 1.00 96.00 152 ARG A CA 1
ATOM 1154 C C . ARG A 1 152 ? 17.504 9.379 -15.094 1.00 96.00 152 ARG A C 1
ATOM 1156 O O . ARG A 1 152 ? 16.505 8.654 -15.022 1.00 96.00 152 ARG A O 1
ATOM 1163 N N . ASP A 1 153 ? 17.479 10.685 -14.839 1.00 95.06 153 ASP A N 1
ATOM 1164 C CA . ASP A 1 153 ? 16.220 11.402 -14.675 1.00 95.06 153 ASP A CA 1
ATOM 1165 C C . ASP A 1 153 ? 15.439 11.430 -15.996 1.00 95.06 153 ASP A C 1
ATOM 1167 O O . ASP A 1 153 ? 16.017 11.457 -17.083 1.00 95.06 153 ASP A O 1
ATOM 1171 N N . PHE A 1 154 ? 14.107 11.429 -15.915 1.00 94.75 154 PHE A N 1
ATOM 1172 C CA . PHE A 1 154 ? 13.260 11.416 -17.108 1.00 94.75 154 PHE A CA 1
ATOM 1173 C C . PHE A 1 154 ? 13.507 12.638 -18.004 1.00 94.75 154 PHE A C 1
ATOM 1175 O O . PHE A 1 154 ? 13.344 12.526 -19.213 1.00 94.75 154 PHE A O 1
ATOM 1182 N N . SER A 1 155 ? 13.921 13.784 -17.451 1.00 94.50 155 SER A N 1
ATOM 1183 C CA . SER A 1 155 ? 14.235 14.988 -18.231 1.00 94.50 155 SER A CA 1
ATOM 1184 C C . SER A 1 155 ? 15.451 14.824 -19.151 1.00 94.50 155 SER A C 1
ATOM 1186 O O . SER A 1 155 ? 15.538 15.520 -20.163 1.00 94.50 155 SER A O 1
ATOM 1188 N N . GLU A 1 156 ? 16.343 13.879 -18.845 1.00 94.88 156 GLU A N 1
ATOM 1189 C CA . GLU A 1 156 ? 17.529 13.541 -19.640 1.00 94.88 156 GLU A CA 1
ATOM 1190 C C . GLU A 1 156 ? 17.267 12.408 -20.647 1.00 94.88 156 GLU A C 1
ATOM 1192 O O . GLU A 1 156 ? 18.116 12.109 -21.488 1.00 94.88 156 GLU A O 1
ATOM 1197 N N . MET A 1 157 ? 16.107 11.751 -20.562 1.00 96.25 157 MET A N 1
ATOM 1198 C CA . MET A 1 157 ? 15.772 10.615 -21.417 1.00 96.25 157 MET A CA 1
ATOM 1199 C C . MET A 1 157 ? 15.174 11.065 -22.761 1.00 96.25 157 MET A C 1
ATOM 1201 O O . MET A 1 157 ? 14.410 12.037 -22.812 1.00 96.25 157 MET A O 1
ATOM 1205 N N . PRO A 1 158 ? 15.421 10.323 -23.858 1.00 94.69 158 PRO A N 1
ATOM 1206 C CA . PRO A 1 158 ? 14.728 10.522 -25.128 1.00 94.69 158 PRO A CA 1
ATOM 1207 C C . PRO A 1 158 ? 13.206 10.511 -24.943 1.00 94.69 158 PRO A C 1
ATOM 1209 O O . PRO A 1 158 ? 12.658 9.656 -24.246 1.00 94.69 158 PRO A O 1
ATOM 1212 N N . GLY A 1 159 ? 12.520 11.497 -25.528 1.00 94.06 159 GLY A N 1
ATOM 1213 C CA . GLY A 1 159 ? 11.067 11.653 -25.387 1.00 94.06 159 GLY A CA 1
ATOM 1214 C C . GLY A 1 159 ? 10.595 11.974 -23.963 1.00 94.06 159 GLY A C 1
ATOM 1215 O O . GLY A 1 159 ? 9.402 11.892 -23.689 1.00 94.06 159 GLY A O 1
ATOM 1216 N N . LYS A 1 160 ? 11.512 12.323 -23.050 1.00 95.69 160 LYS A N 1
ATOM 1217 C CA . LYS A 1 160 ? 11.260 12.506 -21.616 1.00 95.69 160 LYS A CA 1
ATOM 1218 C C . LYS A 1 160 ? 10.634 11.282 -20.930 1.00 95.69 160 LYS A C 1
ATOM 1220 O O . LYS A 1 160 ? 9.858 11.428 -19.983 1.00 95.69 160 LYS A O 1
ATOM 1225 N N . ILE A 1 161 ? 10.918 10.075 -21.426 1.00 96.81 161 ILE A N 1
ATOM 1226 C CA . ILE A 1 161 ? 10.337 8.830 -20.904 1.00 96.81 161 ILE A CA 1
ATOM 1227 C C . ILE A 1 161 ? 10.847 8.564 -19.488 1.00 96.81 161 ILE A C 1
ATOM 1229 O O . ILE A 1 161 ? 12.052 8.508 -19.244 1.00 96.81 161 ILE A O 1
ATOM 1233 N N . ASN A 1 162 ? 9.933 8.323 -18.546 1.00 97.31 162 ASN A N 1
ATOM 1234 C CA . ASN A 1 162 ? 10.311 8.015 -17.167 1.00 97.31 162 ASN A CA 1
ATOM 1235 C C . ASN A 1 162 ? 10.589 6.519 -16.977 1.00 97.31 162 ASN A C 1
ATOM 1237 O O . ASN A 1 162 ? 9.783 5.785 -16.404 1.00 97.31 162 ASN A O 1
ATOM 1241 N N . VAL A 1 163 ? 11.754 6.064 -17.447 1.00 97.81 163 VAL A N 1
ATOM 1242 C CA . VAL A 1 163 ? 12.167 4.651 -17.377 1.00 97.81 163 VAL A CA 1
ATOM 1243 C C . VAL A 1 163 ? 12.073 4.106 -15.951 1.00 97.81 163 VAL A C 1
ATOM 1245 O O . VAL A 1 163 ? 11.502 3.038 -15.734 1.00 97.81 163 VAL A O 1
ATOM 1248 N N . ARG A 1 164 ? 12.561 4.863 -14.959 1.00 97.62 164 ARG A N 1
ATOM 1249 C CA . ARG A 1 164 ? 12.543 4.457 -13.547 1.00 97.62 164 ARG A CA 1
ATOM 1250 C C . ARG A 1 164 ? 11.127 4.167 -13.056 1.00 97.62 164 ARG A C 1
ATOM 1252 O O . ARG A 1 164 ? 10.898 3.121 -12.452 1.00 97.62 164 ARG A O 1
ATOM 1259 N N . ARG A 1 165 ? 10.178 5.073 -13.309 1.00 96.94 165 ARG A N 1
ATOM 1260 C CA . ARG A 1 165 ? 8.788 4.907 -12.864 1.00 96.94 165 ARG A CA 1
ATOM 1261 C C . ARG A 1 165 ? 8.098 3.766 -13.602 1.00 96.94 165 ARG A C 1
ATOM 1263 O O . ARG A 1 165 ? 7.421 2.971 -12.963 1.00 96.94 165 ARG A O 1
ATOM 1270 N N . ILE A 1 166 ? 8.300 3.649 -14.911 1.00 98.12 166 ILE A N 1
ATOM 1271 C CA . ILE A 1 166 ? 7.660 2.605 -15.723 1.00 98.12 166 ILE A CA 1
ATOM 1272 C C . ILE A 1 166 ? 8.127 1.212 -15.293 1.00 98.12 166 ILE A C 1
ATOM 1274 O O . ILE A 1 166 ? 7.295 0.335 -15.059 1.00 98.12 166 ILE A O 1
ATOM 1278 N N . LEU A 1 167 ? 9.439 1.012 -15.121 1.00 98.25 167 LEU A N 1
ATOM 1279 C CA . LEU A 1 167 ? 9.974 -0.264 -14.643 1.00 98.25 167 LEU A CA 1
ATOM 1280 C C . LEU A 1 167 ? 9.531 -0.563 -13.209 1.00 98.25 167 LEU A C 1
ATOM 1282 O O . LEU A 1 167 ? 9.202 -1.706 -12.905 1.00 98.25 167 LEU A O 1
ATOM 1286 N N . TRP A 1 168 ? 9.448 0.450 -12.341 1.00 97.94 168 TRP A N 1
ATOM 1287 C CA . TRP A 1 168 ? 8.903 0.276 -10.995 1.00 97.94 168 TRP A CA 1
ATOM 1288 C C . TRP A 1 168 ? 7.453 -0.224 -11.024 1.00 97.94 168 TRP A C 1
ATOM 1290 O O . TRP A 1 168 ? 7.152 -1.226 -10.378 1.00 97.94 168 TRP A O 1
ATOM 1300 N N . LEU A 1 169 ? 6.580 0.407 -11.818 1.00 97.81 169 LEU A N 1
ATOM 1301 C CA . LEU A 1 169 ? 5.182 -0.009 -11.974 1.00 97.81 169 LEU A CA 1
ATOM 1302 C C . LEU A 1 169 ? 5.076 -1.436 -12.524 1.00 97.81 169 LEU A C 1
ATOM 1304 O O . LEU A 1 169 ? 4.381 -2.259 -11.934 1.00 97.81 169 LEU A O 1
ATOM 1308 N N . ARG A 1 170 ? 5.826 -1.766 -13.585 1.00 98.00 170 ARG A N 1
ATOM 1309 C CA . ARG A 1 170 ? 5.909 -3.137 -14.122 1.00 98.00 170 ARG A CA 1
ATOM 1310 C C . ARG A 1 170 ? 6.308 -4.134 -13.035 1.00 98.00 170 ARG A C 1
ATOM 1312 O O . ARG A 1 170 ? 5.676 -5.173 -12.881 1.00 98.00 170 ARG A O 1
ATOM 1319 N 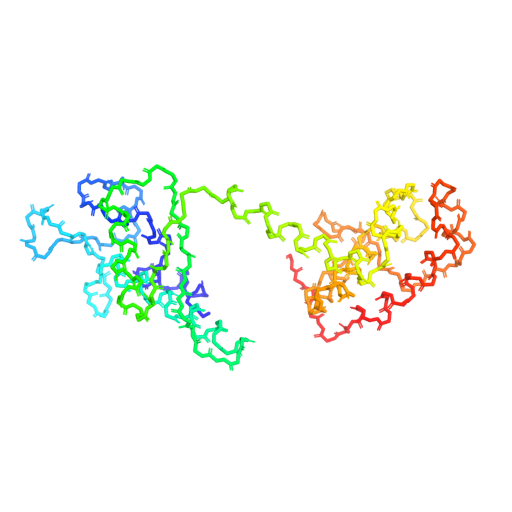N . ASN A 1 171 ? 7.351 -3.822 -12.273 1.00 98.00 171 ASN A N 1
ATOM 1320 C CA . ASN A 1 171 ? 7.863 -4.713 -11.240 1.00 98.00 171 ASN A CA 1
ATOM 1321 C C . ASN A 1 171 ? 6.842 -4.950 -10.117 1.00 98.00 171 ASN A C 1
ATOM 1323 O O . ASN A 1 171 ? 6.788 -6.055 -9.588 1.00 98.00 171 ASN A O 1
ATOM 1327 N N . LEU A 1 172 ? 6.021 -3.951 -9.772 1.00 97.31 172 LEU A N 1
ATOM 1328 C CA . LEU A 1 172 ? 4.916 -4.121 -8.823 1.00 97.31 172 LEU A CA 1
ATOM 1329 C C . LEU A 1 172 ? 3.834 -5.063 -9.353 1.00 97.31 172 LEU A C 1
ATOM 1331 O O . LEU A 1 172 ? 3.337 -5.889 -8.594 1.00 97.31 172 LEU A O 1
ATOM 1335 N N . VAL A 1 173 ? 3.493 -4.971 -10.641 1.00 97.00 173 VAL A N 1
ATOM 1336 C CA . VAL A 1 173 ? 2.542 -5.903 -11.266 1.00 97.00 173 VAL A CA 1
ATOM 1337 C C . VAL A 1 173 ? 3.087 -7.326 -11.215 1.00 97.00 173 VAL A C 1
ATOM 1339 O O . VAL A 1 173 ? 2.412 -8.222 -10.724 1.00 97.00 173 VAL A O 1
ATOM 1342 N N . VAL A 1 174 ? 4.335 -7.530 -11.643 1.00 95.94 174 VAL A N 1
ATOM 1343 C CA . VAL A 1 174 ? 4.931 -8.874 -11.700 1.00 95.94 174 VAL A CA 1
ATOM 1344 C C . VAL A 1 174 ? 5.125 -9.487 -10.310 1.00 95.94 174 VAL A C 1
ATOM 1346 O O . VAL A 1 174 ? 4.920 -10.686 -10.140 1.00 95.94 174 VAL A O 1
ATOM 1349 N N . ALA A 1 175 ? 5.525 -8.696 -9.313 1.00 95.06 175 ALA A N 1
ATOM 1350 C CA . ALA A 1 175 ? 5.806 -9.215 -7.976 1.00 95.06 175 ALA A CA 1
ATOM 1351 C C . ALA A 1 175 ? 4.565 -9.354 -7.085 1.00 95.06 175 ALA A C 1
ATOM 1353 O O . ALA A 1 175 ? 4.541 -10.234 -6.223 1.00 95.06 175 ALA A O 1
ATOM 1354 N N . TYR A 1 176 ? 3.574 -8.473 -7.247 1.00 94.75 176 TYR A N 1
ATOM 1355 C CA . TYR A 1 176 ? 2.507 -8.279 -6.259 1.00 94.75 176 TYR A CA 1
ATOM 1356 C C . TYR A 1 176 ? 1.097 -8.199 -6.852 1.00 94.75 176 TYR A C 1
ATOM 1358 O O . TYR A 1 176 ? 0.168 -7.912 -6.104 1.00 94.75 176 TYR A O 1
ATOM 1366 N N . ASP A 1 177 ? 0.928 -8.429 -8.158 1.00 93.62 177 ASP A N 1
ATOM 1367 C CA . ASP A 1 177 ? -0.378 -8.398 -8.834 1.00 93.62 177 ASP A CA 1
ATOM 1368 C C . ASP A 1 177 ? -1.116 -7.049 -8.687 1.00 93.62 177 ASP A C 1
ATOM 1370 O O . ASP A 1 177 ? -2.333 -6.961 -8.557 1.00 93.62 177 ASP A O 1
ATOM 1374 N N . LEU A 1 178 ? -0.357 -5.945 -8.684 1.00 94.69 178 LEU A N 1
ATOM 1375 C CA . LEU A 1 178 ? -0.879 -4.582 -8.506 1.00 94.69 178 LEU A CA 1
ATOM 1376 C C . LEU A 1 178 ? -1.266 -3.912 -9.835 1.00 94.69 178 LEU A C 1
ATOM 1378 O O . LEU A 1 178 ? -0.919 -2.750 -10.063 1.00 94.69 178 LEU A O 1
ATOM 1382 N N . LEU A 1 179 ? -1.952 -4.638 -10.725 1.00 93.81 179 LEU A N 1
ATOM 1383 C CA . LEU A 1 179 ? -2.266 -4.160 -12.077 1.00 93.81 179 LEU A CA 1
ATOM 1384 C C . LEU A 1 179 ? -3.091 -2.870 -12.071 1.00 93.81 179 LEU A C 1
ATOM 1386 O O . LEU A 1 179 ? -2.671 -1.893 -12.686 1.00 93.81 179 LEU A O 1
ATOM 1390 N N . ASP A 1 180 ? -4.207 -2.835 -11.342 1.00 89.62 180 ASP A N 1
ATOM 1391 C CA . ASP A 1 180 ? -5.116 -1.679 -11.330 1.00 89.62 180 ASP A CA 1
ATOM 1392 C C . ASP A 1 180 ? -4.400 -0.405 -10.864 1.00 89.62 180 ASP A C 1
ATOM 1394 O O . ASP A 1 180 ? -4.418 0.624 -11.541 1.00 89.62 180 ASP A O 1
ATOM 1398 N N . PHE A 1 181 ? -3.668 -0.501 -9.749 1.00 92.31 181 PHE A N 1
ATOM 1399 C CA . PHE A 1 181 ? -2.849 0.597 -9.235 1.00 92.31 181 PHE A CA 1
ATOM 1400 C C . PHE A 1 181 ? -1.813 1.057 -10.265 1.00 92.31 181 PHE A C 1
ATOM 1402 O O . PHE A 1 181 ? -1.600 2.257 -10.461 1.00 92.31 181 PHE A O 1
ATOM 1409 N N . ALA A 1 182 ? -1.139 0.110 -10.917 1.00 95.12 182 ALA A N 1
ATOM 1410 C CA . ALA A 1 182 ? -0.102 0.431 -11.876 1.00 95.12 182 ALA A CA 1
ATOM 1411 C C . ALA A 1 182 ? -0.668 1.084 -13.145 1.00 95.12 182 ALA A C 1
ATOM 1413 O O . ALA A 1 182 ? -0.064 2.037 -13.639 1.00 95.12 182 ALA A O 1
ATOM 1414 N N . GLN A 1 183 ? -1.833 0.639 -13.628 1.00 95.19 183 GLN A N 1
ATOM 1415 C CA . GLN A 1 183 ? -2.544 1.247 -14.753 1.00 95.19 183 GLN A CA 1
ATOM 1416 C C . GLN A 1 183 ? -2.967 2.680 -14.431 1.00 95.19 183 GLN A C 1
ATOM 1418 O O . GLN A 1 183 ? -2.663 3.585 -15.203 1.00 95.19 183 GLN A O 1
ATOM 1423 N N . GLU A 1 184 ? -3.581 2.923 -13.269 1.00 92.19 184 GLU A N 1
ATOM 1424 C CA . GLU A 1 184 ? -3.952 4.279 -12.840 1.00 92.19 184 GLU A CA 1
ATOM 1425 C C . GLU A 1 184 ? -2.739 5.217 -12.844 1.00 92.19 184 GLU A C 1
ATOM 1427 O O . GLU A 1 184 ? -2.772 6.300 -13.432 1.00 92.19 184 GLU A O 1
ATOM 1432 N N . ARG A 1 185 ? -1.624 4.778 -12.246 1.00 93.31 185 ARG A N 1
ATOM 1433 C CA . ARG A 1 185 ? -0.400 5.585 -12.174 1.00 93.31 185 ARG A CA 1
ATOM 1434 C C . ARG A 1 185 ? 0.255 5.793 -13.527 1.00 93.31 185 ARG A C 1
ATOM 1436 O O . ARG A 1 185 ? 0.778 6.877 -13.762 1.00 93.31 185 ARG A O 1
ATOM 1443 N N . TYR A 1 186 ? 0.234 4.793 -14.400 1.00 95.75 186 TYR A N 1
ATOM 1444 C CA . TYR A 1 186 ? 0.779 4.897 -15.747 1.00 95.75 186 TYR A CA 1
ATOM 1445 C C . TYR A 1 186 ? -0.050 5.844 -16.624 1.00 95.75 186 TYR A C 1
ATOM 1447 O O . TYR A 1 186 ? 0.502 6.679 -17.343 1.00 95.75 186 TYR A O 1
ATOM 1455 N N . MET A 1 187 ? -1.380 5.770 -16.535 1.00 94.25 187 MET A N 1
ATOM 1456 C CA . MET A 1 187 ? -2.292 6.625 -17.298 1.00 94.25 187 MET A CA 1
ATOM 1457 C C . MET A 1 187 ? -2.243 8.091 -16.846 1.00 94.25 187 MET A C 1
ATOM 1459 O O . MET A 1 187 ? -2.394 8.977 -17.687 1.00 94.25 187 MET A O 1
ATOM 1463 N N . SER A 1 188 ? -1.935 8.363 -15.574 1.00 92.00 188 SER A N 1
ATOM 1464 C CA . SER A 1 188 ? -1.689 9.725 -15.072 1.00 92.00 188 SER A CA 1
ATOM 1465 C C . SER A 1 188 ? -0.322 10.312 -15.445 1.00 92.00 188 SER A C 1
ATOM 1467 O O . SER A 1 188 ? -0.081 11.481 -15.168 1.00 92.00 188 SER A O 1
ATOM 1469 N N . MET A 1 189 ? 0.590 9.550 -16.061 1.00 93.81 189 MET A N 1
ATOM 1470 C CA . MET A 1 189 ? 1.916 10.072 -16.413 1.00 93.81 189 MET A CA 1
ATOM 1471 C C . MET A 1 189 ? 1.842 11.177 -17.472 1.00 93.81 189 MET A C 1
ATOM 1473 O O . MET A 1 189 ? 1.269 10.978 -18.548 1.00 93.81 189 MET A O 1
ATOM 1477 N N . SER A 1 190 ? 2.490 12.307 -17.189 1.00 89.00 190 SER A N 1
ATOM 1478 C CA . SER A 1 190 ? 2.658 13.419 -18.125 1.00 89.00 190 SER A CA 1
ATOM 1479 C C . SER A 1 190 ? 3.992 14.139 -17.878 1.00 89.00 190 SER A C 1
ATOM 1481 O O . SER A 1 190 ? 4.373 14.335 -16.724 1.00 89.00 190 SER A O 1
ATOM 1483 N N . PRO A 1 191 ? 4.721 14.580 -18.924 1.00 85.25 191 PRO A N 1
ATOM 1484 C CA . PRO A 1 191 ? 5.948 15.367 -18.768 1.00 85.25 191 PRO A CA 1
ATOM 1485 C C . PRO A 1 191 ? 5.789 16.658 -17.958 1.00 85.25 191 PRO A C 1
ATOM 1487 O O . PRO A 1 191 ? 6.768 17.108 -17.366 1.00 85.25 191 PRO A O 1
ATOM 1490 N N . ASP A 1 192 ? 4.585 17.230 -17.940 1.00 83.56 192 ASP A N 1
ATOM 1491 C CA . ASP A 1 192 ? 4.286 18.513 -17.296 1.00 83.56 192 ASP A CA 1
ATOM 1492 C C . ASP A 1 192 ? 3.661 18.353 -15.894 1.00 83.56 192 ASP A C 1
ATOM 1494 O O . ASP A 1 192 ? 3.385 19.343 -15.216 1.00 83.56 192 ASP A O 1
ATOM 1498 N N . ASP A 1 193 ? 3.428 17.115 -15.445 1.00 81.56 193 ASP A N 1
ATOM 1499 C CA . ASP A 1 193 ? 2.817 16.815 -14.149 1.00 81.56 193 ASP A CA 1
ATOM 1500 C C . ASP A 1 193 ? 3.877 16.704 -13.042 1.00 81.56 193 ASP A C 1
ATOM 1502 O O . ASP A 1 193 ? 4.869 15.988 -13.167 1.00 81.56 193 ASP A O 1
ATOM 1506 N N . ILE A 1 194 ? 3.666 17.411 -11.932 1.00 76.94 194 ILE A N 1
ATOM 1507 C CA . ILE A 1 194 ? 4.616 17.473 -10.809 1.00 76.94 194 ILE A CA 1
ATOM 1508 C C . ILE A 1 194 ? 4.559 16.198 -9.944 1.00 76.94 194 ILE A C 1
ATOM 1510 O O . ILE A 1 194 ? 5.551 15.810 -9.326 1.00 76.94 194 ILE A O 1
ATOM 1514 N N . TRP A 1 195 ? 3.412 15.522 -9.896 1.00 75.81 195 TRP A N 1
ATOM 1515 C CA . TRP A 1 195 ? 3.164 14.331 -9.082 1.00 75.81 195 TRP A CA 1
ATOM 1516 C C . TRP A 1 195 ? 3.492 13.036 -9.831 1.00 75.81 195 TRP A C 1
ATOM 1518 O O . TRP A 1 195 ? 3.994 12.057 -9.248 1.00 75.81 195 TRP A O 1
ATOM 1528 N N . VAL A 1 196 ? 3.243 13.022 -11.140 1.00 85.69 196 VAL A N 1
ATOM 1529 C CA . VAL A 1 196 ? 3.485 11.874 -12.016 1.00 85.69 196 VAL A CA 1
ATOM 1530 C C . VAL A 1 196 ? 4.306 12.258 -13.257 1.00 85.69 196 VAL A C 1
ATOM 1532 O O . VAL A 1 196 ? 3.866 12.033 -14.385 1.00 85.69 196 VAL A O 1
ATOM 1535 N N . PRO A 1 197 ? 5.532 12.787 -13.065 1.00 91.12 197 PRO A N 1
ATOM 1536 C CA . PRO A 1 197 ? 6.306 13.358 -14.154 1.00 91.12 197 PRO A CA 1
ATOM 1537 C C . PRO A 1 197 ? 6.810 12.324 -15.161 1.00 91.12 197 PRO A C 1
ATOM 1539 O O . PRO A 1 197 ? 7.189 11.197 -14.816 1.00 91.12 197 PRO A O 1
ATOM 1542 N N . GLY A 1 198 ? 6.928 12.792 -16.398 1.00 93.06 198 GLY A N 1
ATOM 1543 C CA . GLY A 1 198 ? 7.582 12.119 -17.513 1.00 93.06 198 GLY A CA 1
ATOM 1544 C C . GLY A 1 198 ? 6.625 11.361 -18.426 1.00 93.06 198 GLY A C 1
ATOM 1545 O O . GLY A 1 198 ? 5.493 11.039 -18.077 1.00 93.06 198 GLY A O 1
ATOM 1546 N N . ALA A 1 199 ? 7.090 11.106 -19.644 1.00 95.50 199 ALA A N 1
ATOM 1547 C CA . ALA A 1 199 ? 6.304 10.454 -20.675 1.00 95.50 199 ALA A CA 1
ATOM 1548 C C . ALA A 1 199 ? 6.185 8.943 -20.435 1.00 95.50 199 ALA A C 1
ATOM 1550 O O . ALA A 1 199 ? 7.076 8.294 -19.871 1.00 95.50 199 ALA A O 1
ATOM 1551 N N . ARG A 1 200 ? 5.076 8.387 -20.923 1.00 95.88 200 ARG A N 1
ATOM 1552 C CA . ARG A 1 200 ? 4.862 6.946 -21.075 1.00 95.88 200 ARG A CA 1
ATOM 1553 C C . ARG A 1 200 ? 5.791 6.369 -22.148 1.00 95.88 200 ARG A C 1
ATOM 1555 O O . ARG A 1 200 ? 6.269 7.075 -23.028 1.00 95.88 200 ARG A O 1
ATOM 1562 N N . ALA A 1 201 ? 5.984 5.057 -22.109 1.00 95.44 201 ALA A N 1
ATOM 1563 C CA . ALA A 1 201 ? 6.767 4.304 -23.089 1.00 95.44 201 ALA A CA 1
ATOM 1564 C C . ALA A 1 201 ? 5.945 3.949 -24.344 1.00 95.44 201 ALA A C 1
ATOM 1566 O O . ALA A 1 201 ? 5.900 2.794 -24.749 1.00 95.44 201 ALA A O 1
ATOM 1567 N N . GLU A 1 202 ? 5.263 4.938 -24.923 1.00 92.94 202 GLU A N 1
ATOM 1568 C CA . GLU A 1 202 ? 4.380 4.736 -26.079 1.00 92.94 202 GLU A CA 1
ATOM 1569 C C . GLU A 1 202 ? 5.180 4.540 -27.371 1.00 92.94 202 GLU A C 1
ATOM 1571 O O . GLU A 1 202 ? 4.970 3.572 -28.092 1.00 92.94 202 GLU A O 1
ATOM 1576 N N . ASN A 1 203 ? 6.146 5.426 -27.634 1.00 91.44 203 ASN A N 1
ATOM 1577 C CA . ASN A 1 203 ? 6.988 5.377 -28.826 1.00 91.44 203 ASN A CA 1
ATOM 1578 C C . ASN A 1 203 ? 8.428 5.779 -28.484 1.00 91.44 203 ASN A C 1
ATOM 1580 O O . ASN A 1 203 ? 8.664 6.862 -27.951 1.00 91.44 203 ASN A O 1
ATOM 1584 N N . PHE A 1 204 ? 9.393 4.919 -28.810 1.00 96.38 204 PHE A N 1
ATOM 1585 C CA . PHE A 1 204 ? 10.830 5.187 -28.697 1.00 96.38 204 PHE A CA 1
ATOM 1586 C C . PHE A 1 204 ? 11.626 4.241 -29.602 1.00 96.38 204 PHE A C 1
ATOM 1588 O O . PHE A 1 204 ? 11.114 3.208 -30.042 1.00 96.38 204 PHE A O 1
ATOM 1595 N N . ARG A 1 205 ? 12.892 4.583 -29.859 1.00 97.31 205 ARG A N 1
ATOM 1596 C CA . ARG A 1 205 ? 13.846 3.711 -30.556 1.00 97.31 205 ARG A CA 1
ATOM 1597 C C . ARG A 1 205 ? 14.793 3.075 -29.544 1.00 97.31 205 ARG A C 1
ATOM 1599 O O . ARG A 1 205 ? 15.241 3.743 -28.613 1.00 97.31 205 ARG A O 1
ATOM 1606 N N . ASP A 1 206 ? 15.115 1.801 -29.742 1.00 97.75 206 ASP A N 1
ATOM 1607 C CA . ASP A 1 206 ? 15.921 1.029 -28.784 1.00 97.75 206 ASP A CA 1
ATOM 1608 C C . ASP A 1 206 ? 17.319 1.618 -28.632 1.00 97.75 206 ASP A C 1
ATOM 1610 O O . ASP A 1 206 ? 17.789 1.803 -27.513 1.00 97.75 206 ASP A O 1
ATOM 1614 N N . GLU A 1 207 ? 17.934 1.999 -29.752 1.00 97.56 207 GLU A N 1
ATOM 1615 C CA . GLU A 1 207 ? 19.258 2.621 -29.793 1.00 97.56 207 GLU A CA 1
ATOM 1616 C C . GLU A 1 207 ? 19.344 3.905 -28.955 1.00 97.56 207 GLU A C 1
ATOM 1618 O O . GLU A 1 207 ? 20.340 4.106 -28.262 1.00 97.56 207 GLU A O 1
ATOM 1623 N N . ASP A 1 208 ? 18.285 4.722 -28.930 1.00 97.44 208 ASP A N 1
ATOM 1624 C CA . ASP A 1 208 ? 18.265 5.970 -28.159 1.00 97.44 208 ASP A CA 1
ATOM 1625 C C . ASP A 1 208 ? 18.213 5.687 -26.653 1.00 97.44 208 ASP A C 1
ATOM 1627 O O . ASP A 1 208 ? 18.944 6.296 -25.870 1.00 97.44 208 ASP A O 1
ATOM 1631 N N . ILE A 1 209 ? 17.372 4.734 -26.235 1.00 97.94 209 ILE A N 1
ATOM 1632 C CA . ILE A 1 209 ? 17.248 4.337 -24.826 1.00 97.94 209 ILE A CA 1
ATOM 1633 C C . ILE A 1 209 ? 18.528 3.656 -24.338 1.00 97.94 209 ILE A C 1
ATOM 1635 O O . ILE A 1 209 ? 19.022 3.976 -23.256 1.00 97.94 209 ILE A O 1
ATOM 1639 N N . ILE A 1 210 ? 19.093 2.750 -25.140 1.00 98.00 210 ILE A N 1
ATOM 1640 C CA . ILE A 1 210 ? 20.339 2.051 -24.815 1.00 98.00 210 ILE A CA 1
ATOM 1641 C C . ILE A 1 210 ? 21.486 3.054 -24.695 1.00 98.00 210 ILE A C 1
ATOM 1643 O O . ILE A 1 210 ? 22.270 2.966 -23.747 1.00 98.00 210 ILE A O 1
ATOM 1647 N N . ALA A 1 211 ? 21.607 4.006 -25.626 1.00 97.44 211 ALA A N 1
ATOM 1648 C CA . ALA A 1 211 ? 22.648 5.033 -25.596 1.00 97.44 211 ALA A CA 1
ATOM 1649 C C . ALA A 1 211 ? 22.508 5.976 -24.392 1.00 97.44 211 ALA A C 1
ATOM 1651 O O . ALA A 1 211 ? 23.517 6.351 -23.795 1.00 97.44 211 ALA A O 1
ATOM 1652 N N . ALA A 1 212 ? 21.277 6.309 -23.994 1.00 97.06 212 ALA A N 1
ATOM 1653 C CA . ALA A 1 212 ? 21.008 7.173 -22.847 1.00 97.06 212 ALA A CA 1
ATOM 1654 C C . ALA A 1 212 ? 21.365 6.533 -21.492 1.00 97.06 212 ALA A C 1
ATOM 1656 O O . ALA A 1 212 ? 21.554 7.252 -20.513 1.00 97.06 212 ALA A O 1
ATOM 1657 N N . LEU A 1 213 ? 21.502 5.206 -21.408 1.00 97.44 213 LEU A N 1
ATOM 1658 C CA . LEU A 1 213 ? 21.702 4.474 -20.150 1.00 97.44 213 LEU A CA 1
ATOM 1659 C C . LEU A 1 213 ? 23.028 3.690 -20.114 1.00 97.44 213 LEU A C 1
ATOM 1661 O O . LEU A 1 213 ? 23.009 2.473 -19.921 1.00 97.44 213 LEU A O 1
ATOM 1665 N N . PRO A 1 214 ? 24.197 4.338 -20.287 1.00 97.00 214 PRO A N 1
ATOM 1666 C CA . PRO A 1 214 ? 25.474 3.632 -20.394 1.00 97.00 214 PRO A CA 1
ATOM 1667 C C . PRO A 1 214 ? 25.853 2.862 -19.124 1.00 97.00 214 PRO A C 1
ATOM 1669 O O . PRO A 1 214 ? 26.456 1.795 -19.224 1.00 97.00 214 PRO A O 1
ATOM 1672 N N . ASP A 1 215 ? 25.453 3.376 -17.961 1.00 97.38 215 ASP A N 1
ATOM 1673 C CA . ASP A 1 215 ? 25.826 2.847 -16.647 1.00 97.38 215 ASP A CA 1
ATOM 1674 C C . ASP A 1 215 ? 24.846 1.788 -16.124 1.00 97.38 215 ASP A C 1
ATOM 1676 O O . ASP A 1 215 ? 25.066 1.209 -15.060 1.00 97.38 215 ASP A O 1
ATOM 1680 N N . SER A 1 216 ? 23.743 1.530 -16.839 1.00 97.50 216 SER A N 1
ATOM 1681 C CA . SER A 1 216 ? 22.766 0.543 -16.388 1.00 97.50 216 SER A CA 1
ATOM 1682 C C . SER A 1 216 ? 23.212 -0.878 -16.750 1.00 97.50 216 SER A C 1
ATOM 1684 O O . SER A 1 216 ? 23.389 -1.184 -17.936 1.00 97.50 216 SER A O 1
ATOM 1686 N N . PRO A 1 217 ? 23.282 -1.809 -15.778 1.00 97.81 217 PRO A N 1
ATOM 1687 C CA . PRO A 1 217 ? 23.623 -3.208 -16.041 1.00 97.81 217 PRO A CA 1
ATOM 1688 C C . PRO A 1 217 ? 22.541 -3.970 -16.826 1.00 97.81 217 PRO A C 1
ATOM 1690 O O . PRO A 1 217 ? 22.729 -5.152 -17.132 1.00 97.81 217 PRO A O 1
ATOM 1693 N N . PHE A 1 218 ? 21.414 -3.315 -17.131 1.00 98.12 218 PHE A N 1
ATOM 1694 C CA . PHE A 1 218 ? 20.280 -3.859 -17.878 1.00 98.12 218 PHE A CA 1
ATOM 1695 C C . PHE A 1 218 ? 19.949 -3.050 -19.137 1.00 98.12 218 PHE A C 1
ATOM 1697 O O . PHE A 1 218 ? 18.902 -3.287 -19.733 1.00 98.12 218 PHE A O 1
ATOM 1704 N N . ARG A 1 219 ? 20.815 -2.122 -19.572 1.00 97.69 219 ARG A N 1
ATOM 1705 C CA . ARG A 1 219 ? 20.543 -1.202 -20.696 1.00 97.69 219 ARG A CA 1
ATOM 1706 C C . ARG A 1 219 ? 20.009 -1.875 -21.964 1.00 97.69 219 ARG A C 1
ATOM 1708 O O . ARG A 1 219 ? 19.067 -1.362 -22.551 1.00 97.69 219 ARG A O 1
ATOM 1715 N N . GLU A 1 220 ? 20.529 -3.050 -22.318 1.00 98.12 220 GLU A N 1
ATOM 1716 C CA . GLU A 1 220 ? 20.089 -3.832 -23.489 1.00 98.12 220 GLU A CA 1
ATOM 1717 C C . GLU A 1 220 ? 18.687 -4.449 -23.319 1.00 98.12 220 GLU A C 1
ATOM 1719 O O . GLU A 1 220 ? 17.982 -4.702 -24.289 1.00 98.12 220 GLU A O 1
ATOM 1724 N N . GLN A 1 221 ? 18.259 -4.703 -22.079 1.00 97.94 221 GLN A N 1
ATOM 1725 C CA . GLN A 1 221 ? 16.966 -5.322 -21.759 1.00 97.94 221 GLN A CA 1
ATOM 1726 C C . GLN A 1 221 ? 15.855 -4.283 -21.577 1.00 97.94 221 GLN A C 1
ATOM 1728 O O . GLN A 1 221 ? 14.682 -4.577 -21.811 1.00 97.94 221 GLN A O 1
ATOM 1733 N N . ILE A 1 222 ? 16.215 -3.066 -21.157 1.00 98.31 222 ILE A N 1
ATOM 1734 C CA . ILE A 1 222 ? 15.269 -1.992 -20.836 1.00 98.31 222 ILE A CA 1
ATOM 1735 C C . ILE A 1 222 ? 14.284 -1.703 -21.981 1.00 98.31 222 ILE A C 1
ATOM 1737 O O . ILE A 1 222 ? 13.092 -1.626 -21.686 1.00 98.31 222 ILE A O 1
ATOM 1741 N N . PRO A 1 223 ? 14.687 -1.608 -23.264 1.00 98.44 223 PRO A N 1
ATOM 1742 C CA . PRO A 1 223 ? 13.737 -1.394 -24.355 1.00 98.44 223 PRO A 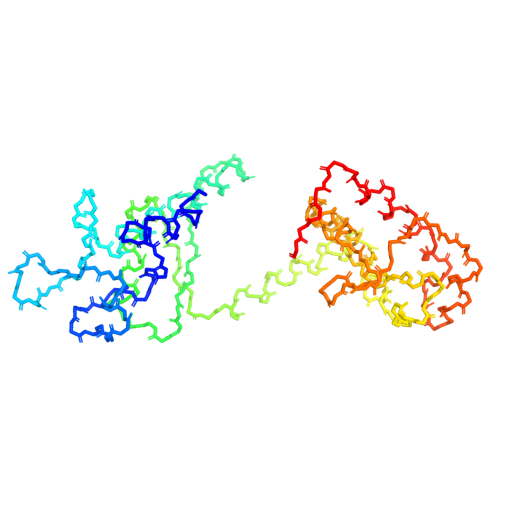CA 1
ATOM 1743 C C . PRO A 1 223 ? 12.617 -2.443 -24.424 1.00 98.44 223 PRO A C 1
ATOM 1745 O O . PRO A 1 223 ? 11.444 -2.099 -24.567 1.00 98.44 223 PRO A O 1
ATOM 1748 N N . ALA A 1 224 ? 12.949 -3.726 -24.263 1.00 98.12 224 ALA A N 1
ATOM 1749 C CA . ALA A 1 224 ? 11.957 -4.799 -24.250 1.00 98.12 224 ALA A CA 1
ATOM 1750 C C . ALA A 1 224 ? 11.027 -4.696 -23.029 1.00 98.12 224 ALA A C 1
ATOM 1752 O O . ALA A 1 224 ? 9.808 -4.791 -23.172 1.00 98.12 224 ALA A O 1
ATOM 1753 N N . LEU A 1 225 ? 11.590 -4.418 -21.849 1.00 98.06 225 LEU A N 1
ATOM 1754 C CA . LEU A 1 225 ? 10.831 -4.249 -20.606 1.00 98.06 225 LEU A CA 1
ATOM 1755 C C . LEU A 1 225 ? 9.880 -3.045 -20.657 1.00 98.06 225 LEU A C 1
ATOM 1757 O O . LEU A 1 225 ? 8.776 -3.111 -20.120 1.00 98.06 225 LEU A O 1
ATOM 1761 N N . LEU A 1 226 ? 10.279 -1.954 -21.313 1.00 98.44 226 LEU A N 1
ATOM 1762 C CA . LEU A 1 226 ? 9.433 -0.778 -21.515 1.00 98.44 226 LEU A CA 1
ATOM 1763 C C . LEU A 1 226 ? 8.240 -1.082 -22.428 1.00 98.44 226 LEU A C 1
ATOM 1765 O O . LEU A 1 226 ? 7.134 -0.628 -22.137 1.00 98.44 226 LEU A O 1
ATOM 1769 N N . ARG A 1 227 ? 8.436 -1.877 -23.491 1.00 97.94 227 ARG A N 1
ATOM 1770 C CA . ARG A 1 227 ? 7.336 -2.321 -24.366 1.00 97.94 227 ARG A CA 1
ATOM 1771 C C . ARG A 1 227 ? 6.372 -3.251 -23.647 1.00 97.94 227 ARG A C 1
ATOM 1773 O O . ARG A 1 227 ? 5.164 -3.068 -23.751 1.00 97.94 227 ARG A O 1
ATOM 1780 N N . GLU A 1 228 ? 6.902 -4.216 -22.901 1.00 96.81 228 GLU A N 1
ATOM 1781 C CA . GLU A 1 228 ? 6.099 -5.112 -22.066 1.00 96.81 228 GLU A CA 1
ATOM 1782 C C . GLU A 1 228 ? 5.266 -4.310 -21.056 1.00 96.81 228 GLU A C 1
ATOM 1784 O O . GLU A 1 228 ? 4.056 -4.506 -20.943 1.00 96.81 228 GLU A O 1
ATOM 1789 N N . ALA A 1 229 ? 5.899 -3.352 -20.371 1.00 97.69 229 ALA A N 1
ATOM 1790 C CA . ALA A 1 229 ? 5.222 -2.469 -19.435 1.00 97.69 229 ALA A CA 1
ATOM 1791 C C . ALA A 1 229 ? 4.133 -1.640 -20.128 1.00 97.69 229 ALA A C 1
ATOM 1793 O O . ALA A 1 229 ? 3.017 -1.589 -19.627 1.00 97.69 229 ALA A O 1
ATOM 1794 N N . HIS A 1 230 ? 4.408 -1.028 -21.285 1.00 97.81 230 HIS A N 1
ATOM 1795 C CA . HIS A 1 230 ? 3.394 -0.272 -22.023 1.00 97.81 230 HIS A CA 1
ATOM 1796 C C . HIS A 1 230 ? 2.207 -1.153 -22.431 1.00 97.81 230 HIS A C 1
ATOM 1798 O O . HIS A 1 230 ? 1.067 -0.774 -22.182 1.00 97.81 230 HIS A O 1
ATOM 1804 N N . GLY A 1 231 ? 2.459 -2.349 -22.973 1.00 96.56 231 GLY A N 1
ATOM 1805 C CA . GLY A 1 231 ? 1.403 -3.270 -23.400 1.00 96.56 231 GLY A CA 1
ATOM 1806 C C . GLY A 1 231 ? 0.491 -3.749 -22.265 1.00 96.56 231 GLY A C 1
ATOM 1807 O O . GLY A 1 231 ? -0.681 -4.018 -22.502 1.00 96.56 231 GLY A O 1
ATOM 1808 N N . CYS A 1 232 ? 1.007 -3.831 -21.036 1.00 94.94 232 CYS A N 1
ATOM 1809 C CA . CYS A 1 232 ? 0.235 -4.238 -19.859 1.00 94.94 232 CYS A CA 1
ATOM 1810 C C . CYS A 1 232 ? -0.439 -3.053 -19.136 1.00 94.94 232 CYS A C 1
ATOM 1812 O O . CYS A 1 232 ? -1.569 -3.155 -18.654 1.00 94.94 232 CYS A O 1
ATOM 1814 N N . LEU A 1 233 ? 0.257 -1.916 -19.045 1.00 96.75 233 LEU A N 1
ATOM 1815 C CA . LEU A 1 233 ? -0.161 -0.777 -18.225 1.00 96.75 233 LEU A CA 1
ATOM 1816 C C . LEU A 1 233 ? -1.021 0.243 -18.978 1.00 96.75 233 LEU A C 1
ATOM 1818 O O . LEU A 1 233 ? -1.740 1.017 -18.347 1.00 96.75 233 LEU A O 1
ATOM 1822 N N . PHE A 1 234 ? -0.944 0.287 -20.308 1.00 96.25 234 PHE A N 1
ATOM 1823 C CA . PHE A 1 234 ? -1.778 1.186 -21.093 1.00 96.25 234 PHE A CA 1
ATOM 1824 C C . PHE A 1 234 ? -3.215 0.664 -21.152 1.00 96.25 234 PHE A C 1
ATOM 1826 O O . PHE A 1 234 ? -3.490 -0.389 -21.724 1.00 96.25 234 PHE A O 1
ATOM 1833 N N . ASN A 1 235 ? -4.148 1.432 -20.590 1.00 92.75 235 ASN A N 1
ATOM 1834 C CA . ASN A 1 235 ? -5.569 1.122 -20.640 1.00 92.75 235 ASN A CA 1
ATOM 1835 C C . ASN A 1 235 ? -6.379 2.412 -20.838 1.00 92.75 235 ASN A C 1
ATOM 1837 O O . ASN A 1 235 ? -6.561 3.166 -19.880 1.00 92.75 235 ASN A O 1
ATOM 1841 N N . PRO A 1 236 ? -6.908 2.681 -22.047 1.00 89.12 236 PRO A N 1
ATOM 1842 C CA . PRO A 1 236 ? -7.618 3.927 -22.336 1.00 89.12 236 PRO A CA 1
ATOM 1843 C C . PRO A 1 236 ? -8.938 4.075 -21.561 1.00 89.12 236 PRO A C 1
ATOM 1845 O O . PRO A 1 236 ? -9.487 5.173 -21.504 1.00 89.12 236 PRO A O 1
ATOM 1848 N N . ASN A 1 237 ? -9.448 2.999 -20.951 1.00 89.25 237 ASN A N 1
ATOM 1849 C CA . ASN A 1 237 ? -10.661 3.035 -20.131 1.00 89.25 237 ASN A CA 1
ATOM 1850 C C . ASN A 1 237 ? -10.394 3.460 -18.677 1.00 89.25 237 ASN A C 1
ATOM 1852 O O . ASN A 1 237 ? -11.338 3.778 -17.952 1.00 89.25 237 ASN A O 1
ATOM 1856 N N . VAL A 1 238 ? -9.132 3.474 -18.238 1.00 86.69 238 VAL A N 1
ATOM 1857 C CA . VAL A 1 238 ? -8.749 3.921 -16.894 1.00 86.69 238 VAL A CA 1
ATOM 1858 C C . VAL A 1 238 ? -8.581 5.435 -16.910 1.00 86.69 238 VAL A C 1
ATOM 1860 O O . VAL A 1 238 ? -7.769 5.984 -17.656 1.00 86.69 238 VAL A O 1
ATOM 1863 N N . LYS A 1 239 ? -9.369 6.130 -16.084 1.00 79.88 239 LYS A N 1
ATOM 1864 C CA . LYS A 1 239 ? -9.288 7.589 -15.969 1.00 79.88 239 LYS A CA 1
ATOM 1865 C C . LYS A 1 239 ? -8.071 7.983 -15.124 1.00 79.88 239 LYS A C 1
ATOM 1867 O O . LYS A 1 239 ? -7.939 7.463 -14.016 1.00 79.88 239 LYS A O 1
ATOM 1872 N N . PRO A 1 240 ? -7.234 8.926 -15.591 1.00 70.38 240 PRO A N 1
ATOM 1873 C CA . PRO A 1 240 ? -6.175 9.512 -14.779 1.00 70.38 240 PRO A CA 1
ATOM 1874 C C . PRO A 1 240 ? -6.739 10.078 -13.472 1.00 70.38 240 PRO A C 1
ATOM 1876 O O . PRO A 1 240 ? -7.707 10.842 -13.492 1.00 70.38 240 PRO A O 1
ATOM 1879 N N . GLN A 1 241 ? -6.143 9.696 -12.347 1.00 64.38 241 GLN A N 1
ATOM 1880 C CA . GLN A 1 241 ? -6.412 10.307 -11.044 1.00 64.38 241 GLN A CA 1
ATOM 1881 C C . GLN A 1 241 ? -5.423 11.469 -10.830 1.00 64.38 241 GLN A C 1
ATOM 1883 O O . GLN A 1 241 ? -4.250 11.299 -11.195 1.00 64.38 241 GLN A O 1
ATOM 1888 N N . PRO A 1 242 ? -5.873 12.616 -10.282 1.00 52.44 242 PRO A N 1
ATOM 1889 C CA . PRO A 1 242 ? -5.007 13.741 -9.922 1.00 52.44 242 PRO A CA 1
ATOM 1890 C C . PRO A 1 242 ? -4.046 13.419 -8.766 1.00 52.44 242 PRO A C 1
ATOM 1892 O O . PRO A 1 242 ? -4.301 12.460 -7.996 1.00 52.44 242 PRO A O 1
#